Protein AF-A0A6A4X5J8-F1 (afdb_monomer_lite)

Secondary structure (DSSP, 8-state):
----SSSS------------------HHHHHHHHHHHHHHHHHHHHHHHHS----TTSSHHHHSSSS-S-SSSHHHHHHHHHHHTTSS-------------------SSSHHHHHHHHH-TT----HHHHHHHHHHHHHHHHHHHHHHHHHHHHHHHHHHHHHHHHHHHHHHHHHHHHHHHHHHHHHHHHHHHHHHHHHHHHHHHHHHHHHHHHHHHHHHHHHHHHHHHHHHHHHHHHHHHHHHHHHHHHHHHHHHHHHHHHHHHHHHSTTHHHHHHHHHHHHHHHHHHHHHHHHHHHHHHHHHHHHHHHHHHHHHHHHHHHHHHHHHHHHHHHHHHHHHHHHHHHHHHHHHHHHHHHHHHS--

Organism: Amphibalanus amphitrite (NCBI:txid1232801)

Structure (mmCIF, N/CA/C/O backbone):
data_AF-A0A6A4X5J8-F1
#
_entry.id   AF-A0A6A4X5J8-F1
#
loop_
_atom_site.group_PDB
_atom_site.id
_atom_site.type_symbol
_atom_site.label_atom_id
_atom_site.label_alt_id
_atom_site.label_comp_id
_atom_site.label_asym_id
_atom_site.label_entity_id
_atom_site.label_seq_id
_atom_site.pdbx_PDB_ins_code
_atom_site.Cartn_x
_atom_site.Cartn_y
_atom_site.Cartn_z
_atom_site.occupancy
_atom_site.B_iso_or_equiv
_atom_site.auth_seq_id
_atom_site.auth_comp_id
_atom_site.auth_asym_id
_atom_site.auth_atom_id
_atom_site.pdbx_PDB_model_num
ATOM 1 N N . MET A 1 1 ? 8.785 -28.659 -51.483 1.00 53.06 1 MET A N 1
ATOM 2 C CA . MET A 1 1 ? 8.754 -29.133 -50.079 1.00 53.06 1 MET A CA 1
ATOM 3 C C . MET A 1 1 ? 9.688 -28.218 -49.299 1.00 53.06 1 MET A C 1
ATOM 5 O O . MET A 1 1 ? 10.881 -28.343 -49.469 1.00 53.06 1 MET A O 1
ATOM 9 N N . ILE A 1 2 ? 9.285 -27.130 -48.650 1.00 47.34 2 ILE A N 1
ATOM 10 C CA . ILE A 1 2 ? 8.355 -26.977 -47.527 1.00 47.34 2 ILE A CA 1
ATOM 11 C C . ILE A 1 2 ? 7.648 -25.630 -47.750 1.00 47.34 2 ILE A C 1
ATOM 13 O O . ILE A 1 2 ? 8.178 -24.564 -47.459 1.00 47.34 2 ILE A O 1
ATOM 17 N N . LYS A 1 3 ? 6.484 -25.669 -48.396 1.00 44.22 3 LYS A N 1
ATOM 18 C CA . LYS A 1 3 ? 5.629 -24.497 -48.642 1.00 44.22 3 LYS A CA 1
ATOM 19 C C . LYS A 1 3 ? 4.169 -24.951 -48.663 1.00 44.22 3 LYS A C 1
ATOM 21 O O . LYS A 1 3 ? 3.428 -24.686 -49.591 1.00 44.22 3 LYS A O 1
ATOM 26 N N . MET A 1 4 ? 3.807 -25.744 -47.661 1.00 47.47 4 MET A N 1
ATOM 27 C CA . MET A 1 4 ? 2.451 -26.217 -47.388 1.00 47.47 4 MET A CA 1
ATOM 28 C C . MET A 1 4 ? 2.407 -26.551 -45.899 1.00 47.47 4 MET A C 1
ATOM 30 O O . MET A 1 4 ? 2.617 -27.701 -45.560 1.00 47.47 4 MET A O 1
ATOM 34 N N . GLN A 1 5 ? 2.259 -25.554 -45.019 1.00 49.38 5 GLN A N 1
ATOM 35 C CA . GLN A 1 5 ? 1.802 -25.758 -43.625 1.00 49.38 5 GLN A CA 1
ATOM 36 C C . GLN A 1 5 ? 1.323 -24.473 -42.911 1.00 49.38 5 GLN A C 1
ATOM 38 O O . GLN A 1 5 ? 0.914 -24.547 -41.762 1.00 49.38 5 GLN A O 1
ATOM 43 N N . LEU A 1 6 ? 1.262 -23.308 -43.570 1.00 44.47 6 LEU A N 1
ATOM 44 C CA . LEU A 1 6 ? 0.777 -22.060 -42.947 1.00 44.47 6 LEU A CA 1
ATOM 45 C C . LEU A 1 6 ? -0.488 -21.481 -43.605 1.00 44.47 6 LEU A C 1
ATOM 47 O O . LEU A 1 6 ? -0.657 -20.272 -43.685 1.00 44.47 6 LEU A O 1
ATOM 51 N N . SER A 1 7 ? -1.397 -22.347 -44.064 1.00 44.38 7 SER A N 1
ATOM 52 C CA . SER A 1 7 ? -2.672 -21.938 -44.686 1.00 44.38 7 SER A CA 1
ATOM 53 C C . SER A 1 7 ? -3.900 -22.668 -44.115 1.00 44.38 7 SER A C 1
ATOM 55 O O . SER A 1 7 ? -4.880 -22.871 -44.826 1.00 44.38 7 SER A O 1
ATOM 57 N N . MET A 1 8 ? -3.866 -23.091 -42.844 1.00 41.41 8 MET A N 1
ATOM 58 C CA . MET A 1 8 ? -4.989 -23.820 -42.222 1.00 41.41 8 MET A CA 1
ATOM 59 C C . MET A 1 8 ? -5.305 -23.436 -40.765 1.00 41.41 8 MET A C 1
ATOM 61 O O . MET A 1 8 ? -5.903 -24.219 -40.038 1.00 41.41 8 MET A O 1
ATOM 65 N N . MET A 1 9 ? -4.962 -22.222 -40.317 1.00 40.00 9 MET A N 1
ATOM 66 C CA . MET A 1 9 ? -5.344 -21.752 -38.968 1.00 40.00 9 MET A CA 1
ATOM 67 C C . MET A 1 9 ? -5.996 -20.363 -38.948 1.00 40.00 9 MET A C 1
ATOM 69 O O . MET A 1 9 ? -5.964 -19.666 -37.941 1.00 40.00 9 MET A O 1
ATOM 73 N N . SER A 1 10 ? -6.639 -19.969 -40.047 1.00 43.19 10 SER A N 1
ATOM 74 C CA . SER A 1 10 ? -7.476 -18.768 -40.128 1.00 43.19 10 SER A CA 1
ATOM 75 C C . SER A 1 10 ? -8.940 -19.151 -40.343 1.00 43.19 10 SER A C 1
ATOM 77 O O . SER A 1 10 ? -9.509 -18.851 -41.387 1.00 43.19 10 SER A O 1
ATOM 79 N N . SER A 1 11 ? -9.535 -19.875 -39.393 1.00 41.72 11 SER A N 1
ATOM 80 C CA . SER A 1 11 ? -10.996 -19.945 -39.259 1.00 41.72 11 SER A CA 1
ATOM 81 C C . SER A 1 11 ? -11.387 -20.618 -37.948 1.00 41.72 11 SER A C 1
ATOM 83 O O . SER A 1 11 ? -11.671 -21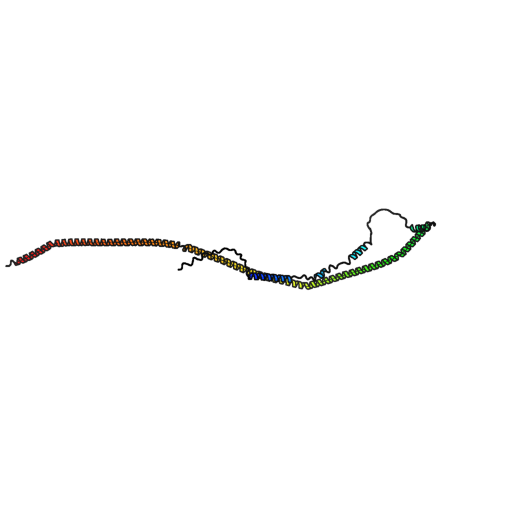.805 -37.923 1.00 41.72 11 SER A O 1
ATOM 85 N N . TRP A 1 12 ? -11.370 -19.865 -36.850 1.00 39.22 12 TRP A N 1
ATOM 86 C CA . TRP A 1 12 ? -12.186 -20.174 -35.673 1.00 39.22 12 TRP A CA 1
ATOM 87 C C . TRP A 1 12 ? -12.799 -18.864 -35.182 1.00 39.22 12 TRP A C 1
ATOM 89 O O . TRP A 1 12 ? -12.311 -18.203 -34.271 1.00 39.22 12 TRP A O 1
ATOM 99 N N . ASN A 1 13 ? -13.873 -18.487 -35.875 1.00 40.59 13 ASN A N 1
ATOM 100 C CA . ASN A 1 13 ? -14.965 -17.710 -35.309 1.00 40.59 13 ASN A CA 1
ATOM 101 C C . ASN A 1 13 ? -15.542 -18.538 -34.154 1.00 40.59 13 ASN A C 1
ATOM 103 O O . ASN A 1 13 ? -16.071 -19.625 -34.389 1.00 40.59 13 ASN A O 1
ATOM 107 N N . ILE A 1 14 ? -15.429 -18.050 -32.920 1.00 39.69 14 ILE A N 1
ATOM 108 C CA . ILE A 1 14 ? -16.159 -18.609 -31.782 1.00 39.69 14 ILE A CA 1
ATOM 109 C C . ILE A 1 14 ? -17.127 -17.542 -31.298 1.00 39.69 14 ILE A C 1
ATOM 111 O O . ILE A 1 14 ? -16.739 -16.464 -30.855 1.00 39.69 14 ILE A O 1
ATOM 115 N N . HIS A 1 15 ? -18.394 -17.908 -31.448 1.00 36.88 15 HIS A N 1
ATOM 116 C CA . HIS A 1 15 ? -19.593 -17.266 -30.955 1.00 36.88 15 HIS A CA 1
ATOM 117 C C . HIS A 1 15 ? -19.449 -16.665 -29.551 1.00 36.88 15 HIS A C 1
ATOM 119 O O . HIS A 1 15 ? -19.094 -17.348 -28.590 1.00 36.88 15 HIS A O 1
ATOM 125 N N . GLU A 1 16 ? -19.876 -15.409 -29.434 1.00 46.47 16 GLU A N 1
ATOM 126 C CA . GLU A 1 16 ? -20.492 -14.888 -28.222 1.00 46.47 16 GLU A CA 1
ATOM 127 C C . GLU A 1 16 ? -21.702 -15.759 -27.866 1.00 46.47 16 GLU A C 1
ATOM 129 O O . GLU A 1 16 ? -22.737 -15.737 -28.531 1.00 46.47 16 GLU A O 1
ATOM 134 N N . SER A 1 17 ? -21.569 -16.536 -26.796 1.00 39.53 17 SER A N 1
ATOM 135 C CA . SER A 1 17 ? -22.692 -17.130 -26.085 1.00 39.53 17 SER A CA 1
ATOM 136 C C . SER A 1 17 ? -22.638 -16.652 -24.641 1.00 39.53 17 SER A C 1
ATOM 138 O O . SER A 1 17 ? -21.759 -17.051 -23.870 1.00 39.53 17 SER A O 1
ATOM 140 N N . GLY A 1 18 ? -23.580 -15.773 -24.297 1.00 43.69 18 GLY A N 1
ATOM 141 C CA . GLY A 1 18 ? -23.910 -15.437 -22.923 1.00 43.69 18 GLY A CA 1
ATOM 142 C C . GLY A 1 18 ? -24.242 -16.711 -22.154 1.00 43.69 18 GLY A C 1
ATOM 143 O O . GLY A 1 18 ? -25.169 -17.439 -22.496 1.00 43.69 18 GLY A O 1
ATOM 144 N N . GLY A 1 19 ? -23.440 -16.983 -21.132 1.00 36.91 19 GLY A N 1
ATOM 145 C CA . GLY A 1 19 ? -23.629 -18.071 -20.190 1.00 36.91 19 GLY A CA 1
ATOM 146 C C . GLY A 1 19 ? -23.354 -17.528 -18.800 1.00 36.91 19 GLY A C 1
ATOM 147 O O . GLY A 1 19 ? -22.226 -17.147 -18.479 1.00 36.91 19 GLY A O 1
ATOM 148 N N . GLU A 1 20 ? -24.418 -17.434 -18.016 1.00 44.12 20 GLU A N 1
ATOM 149 C CA . GLU A 1 20 ? -24.452 -17.038 -16.616 1.00 44.12 20 GLU A CA 1
ATOM 150 C C . GLU A 1 20 ? -23.325 -17.720 -15.828 1.00 44.12 20 GLU A C 1
ATOM 152 O O . GLU A 1 20 ? -23.347 -18.923 -15.563 1.00 44.12 20 GLU A O 1
ATOM 157 N N . ARG A 1 21 ? -22.318 -16.945 -15.415 1.00 37.47 21 ARG A N 1
ATOM 158 C CA . ARG A 1 21 ? -21.360 -17.407 -14.409 1.00 37.47 21 ARG A CA 1
ATOM 159 C C . ARG A 1 21 ? -22.047 -17.343 -13.053 1.00 37.47 21 ARG A C 1
ATOM 161 O O . ARG A 1 21 ? -21.919 -16.361 -12.324 1.00 37.47 21 ARG A O 1
ATOM 168 N N . ALA A 1 22 ? -22.762 -18.409 -12.711 1.00 44.72 22 ALA A N 1
ATOM 169 C CA . ALA A 1 22 ? -23.028 -18.739 -11.323 1.00 44.72 22 ALA A CA 1
ATOM 170 C C . ALA A 1 22 ? -21.672 -18.840 -10.611 1.00 44.72 22 ALA A C 1
ATOM 172 O O . ALA A 1 22 ? -20.888 -19.760 -10.844 1.00 44.72 22 ALA A O 1
ATOM 173 N N . VAL A 1 23 ? -21.367 -17.837 -9.788 1.00 43.91 23 VAL A N 1
ATOM 174 C CA . VAL A 1 23 ? -20.176 -17.796 -8.941 1.00 43.91 23 VAL A CA 1
ATOM 175 C C . VAL A 1 23 ? -20.269 -18.976 -7.978 1.00 43.91 23 VAL A C 1
ATOM 177 O O . VAL A 1 23 ? -20.958 -18.919 -6.958 1.00 43.91 23 VAL A O 1
ATOM 180 N N . THR A 1 24 ? -19.600 -20.078 -8.308 1.00 53.03 24 THR A N 1
ATOM 181 C CA . THR A 1 24 ? -19.396 -21.186 -7.380 1.00 53.03 24 THR A CA 1
ATOM 182 C C . THR A 1 24 ? -18.525 -20.663 -6.246 1.00 53.03 24 THR A C 1
ATOM 184 O O . THR A 1 24 ? -17.302 -20.590 -6.374 1.00 53.03 24 THR A O 1
ATOM 187 N N . ARG A 1 25 ? -19.168 -20.246 -5.147 1.00 49.38 25 ARG A N 1
ATOM 188 C CA . ARG A 1 25 ? -18.500 -19.895 -3.889 1.00 49.38 25 ARG A CA 1
ATOM 189 C C . ARG A 1 25 ? -17.512 -20.997 -3.549 1.00 49.38 25 ARG A C 1
ATOM 191 O O . ARG A 1 25 ? -17.900 -22.158 -3.399 1.00 49.38 25 ARG A O 1
ATOM 198 N N . THR A 1 26 ? -16.245 -20.623 -3.456 1.00 57.16 26 THR A N 1
ATOM 199 C CA . THR A 1 26 ? -15.161 -21.550 -3.147 1.00 57.16 26 THR A CA 1
ATOM 200 C C . THR A 1 26 ? -15.453 -22.257 -1.819 1.00 57.16 26 THR A C 1
ATOM 202 O O . THR A 1 26 ? -16.054 -21.693 -0.900 1.00 57.16 26 THR A O 1
ATOM 205 N N . THR A 1 27 ? -15.026 -23.511 -1.686 1.00 56.88 27 THR A N 1
ATOM 206 C CA . THR A 1 27 ? -15.204 -24.327 -0.469 1.00 56.88 27 THR A CA 1
ATOM 207 C C . THR A 1 27 ? -14.686 -23.637 0.802 1.00 56.88 27 THR A C 1
ATOM 209 O O . THR A 1 27 ? -15.182 -23.899 1.898 1.00 56.88 27 THR A O 1
ATOM 212 N N . ARG A 1 28 ? -13.752 -22.685 0.661 1.00 47.31 28 ARG A N 1
ATOM 213 C CA . ARG A 1 28 ? -13.213 -21.839 1.735 1.00 47.31 28 ARG A CA 1
ATOM 214 C C . ARG A 1 28 ? -14.200 -20.772 2.228 1.00 47.31 28 ARG A C 1
ATOM 216 O O . ARG A 1 28 ? -14.292 -20.555 3.434 1.00 47.31 28 ARG A O 1
ATOM 223 N N . GLU A 1 29 ? -14.975 -20.158 1.336 1.00 55.81 29 GLU A N 1
ATOM 224 C CA . GLU A 1 29 ? -16.041 -19.212 1.708 1.00 55.81 29 GLU A CA 1
ATOM 225 C C . GLU A 1 29 ? -17.229 -19.933 2.349 1.00 55.81 29 GLU A C 1
ATOM 227 O O . GLU A 1 29 ? -17.766 -19.476 3.355 1.00 55.81 29 GLU A O 1
ATOM 232 N N . GLN A 1 30 ? -17.583 -21.122 1.848 1.00 59.56 30 GLN A N 1
ATOM 233 C CA . GLN A 1 30 ? -18.617 -21.950 2.474 1.00 59.56 30 GLN A CA 1
ATOM 234 C C . GLN A 1 30 ? -18.206 -22.442 3.873 1.00 59.56 30 GLN A C 1
ATOM 236 O O . GLN A 1 30 ? -19.058 -22.568 4.754 1.00 59.56 30 GLN A O 1
ATOM 241 N N . ALA A 1 31 ? -16.914 -22.702 4.101 1.00 57.91 31 ALA A N 1
ATOM 242 C CA . ALA A 1 31 ? -16.385 -23.034 5.423 1.00 57.91 31 ALA A CA 1
ATOM 243 C C . ALA A 1 31 ? -16.417 -21.826 6.377 1.00 57.91 31 ALA A C 1
ATOM 245 O O . ALA A 1 31 ? -16.802 -21.984 7.536 1.00 57.91 31 ALA A O 1
ATOM 246 N N . GLY A 1 32 ? -16.098 -20.623 5.885 1.00 63.06 32 GLY A N 1
ATOM 247 C CA . GLY A 1 32 ? -16.212 -19.373 6.647 1.00 63.06 32 GLY A CA 1
ATOM 248 C C . GLY A 1 32 ? -17.654 -19.053 7.053 1.00 63.06 32 GLY A C 1
ATOM 249 O O . GLY A 1 32 ? -17.920 -18.777 8.223 1.00 63.06 32 GLY A O 1
ATOM 250 N N . ASP A 1 33 ? -18.604 -19.196 6.125 1.00 64.44 33 ASP A N 1
ATOM 251 C CA . ASP A 1 33 ? -20.033 -18.978 6.381 1.00 64.44 33 ASP A CA 1
ATOM 252 C C . ASP A 1 33 ? -20.610 -20.002 7.372 1.00 64.44 33 ASP A C 1
ATOM 254 O O . ASP A 1 33 ? -21.443 -19.657 8.216 1.00 64.44 33 ASP A O 1
ATOM 258 N N . LYS A 1 34 ? -20.155 -21.263 7.320 1.00 66.25 34 LYS A N 1
ATOM 259 C CA . LYS A 1 34 ? -20.533 -22.297 8.298 1.00 66.25 34 LYS A CA 1
ATOM 260 C C . LYS A 1 34 ? -19.967 -21.993 9.686 1.00 66.25 34 LYS A C 1
ATOM 262 O O . LYS A 1 34 ? -20.718 -22.076 10.656 1.00 66.25 34 LYS A O 1
ATOM 267 N N . LEU A 1 35 ? -18.708 -21.556 9.785 1.00 64.75 35 LEU A N 1
ATOM 268 C CA . LEU A 1 35 ? -18.100 -21.160 11.061 1.00 64.75 35 LEU A CA 1
ATOM 269 C C . LEU A 1 35 ? -18.805 -19.941 11.678 1.00 64.75 35 LEU A C 1
ATOM 271 O O . LEU A 1 35 ? -19.030 -19.908 12.889 1.00 64.75 35 LEU A O 1
ATOM 275 N N . CYS A 1 36 ? -19.197 -18.963 10.853 1.00 67.25 36 CYS A N 1
ATOM 276 C CA . CYS A 1 36 ? -19.973 -17.790 11.271 1.00 67.25 36 CYS A CA 1
ATOM 277 C C . CYS A 1 36 ? -21.375 -18.175 11.763 1.00 67.25 36 CYS A C 1
ATOM 279 O O . CYS A 1 36 ? -21.816 -17.715 12.815 1.00 67.25 36 CYS A O 1
ATOM 281 N N . LYS A 1 37 ? -22.076 -19.073 11.061 1.00 70.69 37 LYS A N 1
ATOM 282 C CA . LYS A 1 37 ? -23.384 -19.575 11.518 1.00 70.69 37 LYS A CA 1
ATOM 283 C C . LYS A 1 37 ? -23.266 -20.353 12.827 1.00 70.69 37 LYS A C 1
ATOM 285 O O . LYS A 1 37 ? -24.106 -20.193 13.711 1.00 70.69 37 LYS A O 1
ATOM 290 N N . GLU A 1 38 ? -22.214 -21.147 12.986 1.00 73.44 38 GLU A N 1
ATOM 291 C CA . GLU A 1 38 ? -21.996 -21.950 14.187 1.00 73.44 38 GLU A CA 1
ATOM 292 C C . GLU A 1 38 ? -21.572 -21.100 15.397 1.00 73.44 38 GLU A C 1
ATOM 294 O O . GLU A 1 38 ? -22.027 -21.336 16.517 1.00 73.44 38 GLU A O 1
ATOM 299 N N . THR A 1 39 ? -20.770 -20.052 15.187 1.00 74.00 39 THR A N 1
ATOM 300 C CA . THR A 1 39 ? -20.429 -19.077 16.238 1.00 74.00 39 THR A CA 1
ATOM 301 C C . THR A 1 39 ? -21.638 -18.252 16.659 1.00 74.00 39 THR A C 1
ATOM 303 O O . THR A 1 39 ? -21.881 -18.122 17.858 1.00 74.00 39 THR A O 1
ATOM 306 N N . VAL A 1 40 ? -22.468 -17.793 15.717 1.00 72.44 40 VAL A N 1
ATOM 307 C CA . VAL A 1 40 ? -23.734 -17.112 16.034 1.00 72.44 40 VAL A CA 1
ATOM 308 C C . VAL A 1 40 ? -24.677 -18.040 16.805 1.00 72.44 40 VAL A C 1
ATOM 310 O O . VAL A 1 40 ? -25.240 -17.634 17.819 1.00 72.44 40 VAL A O 1
ATOM 313 N N . GLN A 1 41 ? -24.806 -19.310 16.410 1.00 75.06 41 GLN A N 1
ATOM 314 C CA . GLN A 1 41 ? -25.625 -20.277 17.149 1.00 75.06 41 GLN A CA 1
ATOM 315 C C . GLN A 1 41 ? -25.083 -20.565 18.556 1.00 75.06 41 GLN A C 1
ATOM 317 O O . GLN A 1 41 ? -25.869 -20.702 19.497 1.00 75.06 41 GLN A O 1
ATOM 322 N N . ARG A 1 42 ? -23.758 -20.634 18.739 1.00 72.81 42 ARG A N 1
ATOM 323 C CA . ARG A 1 42 ? -23.133 -20.784 20.065 1.00 72.81 42 ARG A CA 1
ATOM 324 C C . ARG A 1 42 ? -23.365 -19.556 20.943 1.00 72.81 42 ARG A C 1
ATOM 326 O O . ARG A 1 42 ? -23.652 -19.719 22.129 1.00 72.81 42 ARG A O 1
ATOM 333 N N . GLU A 1 43 ? -23.331 -18.358 20.368 1.00 72.81 43 GLU A N 1
ATOM 334 C CA . GLU A 1 43 ? -23.562 -17.109 21.096 1.00 72.81 43 GLU A CA 1
ATOM 335 C C . GLU A 1 43 ? -25.041 -16.927 21.470 1.00 72.81 43 GLU A C 1
ATOM 337 O O . GLU A 1 43 ? -25.358 -16.543 22.595 1.00 72.81 43 GLU A O 1
ATOM 342 N N . VAL A 1 44 ? -25.964 -17.312 20.581 1.00 74.56 44 VAL A N 1
ATOM 343 C CA . VAL A 1 44 ? -27.405 -17.374 20.877 1.00 74.56 44 VAL A CA 1
ATOM 344 C C . VAL A 1 44 ? -27.679 -18.398 21.979 1.00 74.56 44 VAL A C 1
ATOM 346 O O . VAL A 1 44 ? -28.378 -18.086 22.939 1.00 74.56 44 VAL A O 1
ATOM 349 N N . ARG A 1 45 ? -27.072 -19.591 21.928 1.00 74.25 45 ARG A N 1
ATOM 350 C CA . ARG A 1 45 ? -27.201 -20.598 22.999 1.00 74.25 45 ARG A CA 1
ATOM 351 C C . ARG A 1 45 ? -26.602 -20.124 24.325 1.00 74.25 45 ARG A C 1
ATOM 353 O O . ARG A 1 45 ? -27.174 -20.418 25.373 1.00 74.25 45 ARG A O 1
ATOM 360 N N . ARG A 1 46 ? -25.494 -19.375 24.304 1.00 73.75 46 ARG A N 1
ATOM 361 C CA . ARG A 1 46 ? -24.935 -18.722 25.500 1.00 73.75 46 ARG A CA 1
ATOM 362 C C . ARG A 1 46 ? -25.891 -17.678 26.060 1.00 73.75 46 ARG A C 1
ATOM 364 O O . ARG A 1 46 ? -26.166 -17.734 27.251 1.00 73.75 46 ARG A O 1
ATOM 371 N N . LYS A 1 47 ? -26.454 -16.806 25.219 1.00 70.12 47 LYS A N 1
ATOM 372 C CA . LYS A 1 47 ? -27.417 -15.776 25.640 1.00 70.12 47 LYS A CA 1
ATOM 373 C C . LYS A 1 47 ? -28.727 -16.355 26.168 1.00 70.12 47 LYS A C 1
ATOM 375 O O . LYS A 1 47 ? -29.251 -15.844 27.149 1.00 70.12 47 LYS A O 1
ATOM 380 N N . VAL A 1 48 ? -29.220 -17.447 25.585 1.00 71.44 48 VAL A N 1
ATOM 381 C CA . VAL A 1 48 ? -30.416 -18.159 26.071 1.00 71.44 48 VAL A CA 1
ATOM 382 C C . VAL A 1 48 ? -30.147 -18.860 27.410 1.00 71.44 48 VAL A C 1
ATOM 384 O O . VAL A 1 48 ? -31.033 -18.909 28.255 1.00 71.44 48 VAL A O 1
ATOM 387 N N . ARG A 1 49 ? -28.920 -19.344 27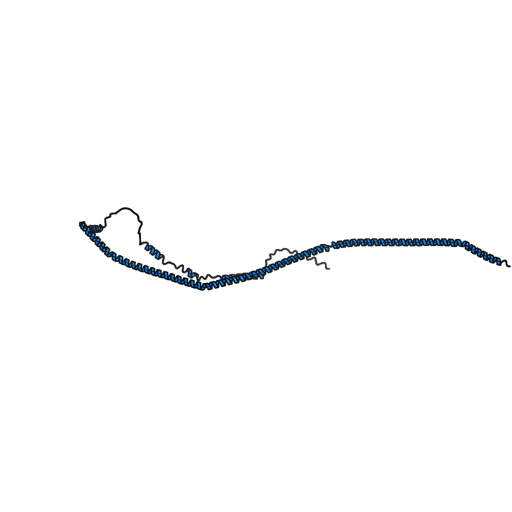.655 1.00 61.16 49 ARG A N 1
ATOM 388 C CA . ARG A 1 49 ? -28.516 -19.929 28.951 1.00 61.16 49 ARG A CA 1
ATOM 389 C C . ARG A 1 49 ? -28.140 -18.889 30.012 1.00 61.16 49 ARG A C 1
ATOM 391 O O . ARG A 1 49 ? -28.237 -19.188 31.196 1.00 61.16 49 ARG A O 1
ATOM 398 N N . SER A 1 50 ? -27.697 -17.697 29.609 1.00 53.88 50 SER A N 1
ATOM 399 C CA . SER A 1 50 ? -27.358 -16.589 30.512 1.00 53.88 50 SER A CA 1
ATOM 400 C C . SER A 1 50 ? -28.517 -15.620 30.744 1.00 53.88 50 SER A C 1
ATOM 402 O O . SER A 1 50 ? -28.381 -14.699 31.548 1.00 53.88 50 SER A O 1
ATOM 404 N N . ALA A 1 51 ? -29.635 -15.789 30.034 1.00 42.34 51 ALA A N 1
ATOM 405 C CA . ALA A 1 51 ? -30.861 -15.074 30.329 1.00 42.34 51 ALA A CA 1
ATOM 406 C C . ALA A 1 51 ? -31.310 -15.479 31.743 1.00 42.34 51 ALA A C 1
ATOM 408 O O . ALA A 1 51 ? -31.469 -16.673 32.011 1.00 42.34 51 ALA A O 1
ATOM 409 N N . PRO A 1 52 ? -31.486 -14.524 32.671 1.00 47.31 52 PRO A N 1
ATOM 410 C CA . PRO A 1 52 ? -32.010 -14.838 33.985 1.00 47.31 52 PRO A CA 1
ATOM 411 C C . PRO A 1 52 ? -33.421 -15.393 33.796 1.00 47.31 52 PRO A C 1
ATOM 413 O O . PRO A 1 52 ? -34.342 -14.659 33.443 1.00 47.31 52 PRO A O 1
ATOM 416 N N . THR A 1 53 ? -33.597 -16.697 34.015 1.00 52.69 53 THR A N 1
ATOM 417 C CA . THR A 1 53 ? -34.931 -17.276 34.175 1.00 52.69 53 THR A CA 1
ATOM 418 C C . THR A 1 53 ? -35.637 -16.456 35.253 1.00 52.69 53 THR A C 1
ATOM 420 O O . THR A 1 53 ? -35.060 -16.306 36.340 1.00 52.69 53 THR A O 1
ATOM 423 N N . PRO A 1 54 ? -36.838 -15.903 35.004 1.00 46.44 54 PRO A N 1
ATOM 424 C CA . PRO A 1 54 ? -37.591 -15.237 36.047 1.00 46.44 54 PRO A CA 1
ATOM 425 C C . PRO A 1 54 ? -37.909 -16.307 37.086 1.00 46.44 54 PRO A C 1
ATOM 427 O O . PRO A 1 54 ? -38.761 -17.168 36.881 1.00 46.44 54 PRO A O 1
ATOM 430 N N . ASN A 1 55 ? -37.138 -16.309 38.173 1.00 44.41 55 ASN A N 1
ATOM 431 C CA . ASN A 1 55 ? -37.292 -17.231 39.281 1.00 44.41 55 ASN A CA 1
ATOM 432 C C . ASN A 1 55 ? -38.659 -16.945 39.916 1.00 44.41 55 ASN A C 1
ATOM 434 O O . ASN A 1 55 ? -38.805 -16.109 40.810 1.00 44.41 55 ASN A O 1
ATOM 438 N N . SER A 1 56 ? -39.673 -17.658 39.430 1.00 47.66 56 SER A N 1
ATOM 439 C CA . SER A 1 56 ? -41.087 -17.572 39.804 1.00 47.66 56 SER A CA 1
ATOM 440 C C . SER A 1 56 ? -41.374 -18.031 41.241 1.00 47.66 56 SER A C 1
ATOM 442 O O . SER A 1 56 ? -42.529 -18.125 41.649 1.00 47.66 56 SER A O 1
ATOM 444 N N . ARG A 1 57 ? -40.338 -18.275 42.054 1.00 50.09 57 ARG A N 1
ATOM 445 C CA . ARG A 1 57 ? -40.464 -18.728 43.447 1.00 50.09 57 ARG A CA 1
ATOM 446 C C . ARG A 1 57 ? -40.318 -17.635 44.505 1.00 50.09 57 ARG A C 1
ATOM 448 O O . ARG A 1 57 ? -40.661 -17.893 45.652 1.00 50.09 57 ARG A O 1
ATOM 455 N N . LEU A 1 58 ? -39.882 -16.421 44.154 1.00 46.81 58 LEU A N 1
ATOM 456 C CA . LEU A 1 58 ? -39.765 -15.316 45.126 1.00 46.81 58 LEU A CA 1
ATOM 457 C C . LEU A 1 58 ? -40.801 -14.195 44.946 1.00 46.81 58 LEU A C 1
ATOM 459 O O . LEU A 1 58 ? -41.027 -13.431 45.882 1.00 46.81 58 LEU A O 1
ATOM 463 N N . MET A 1 59 ? -41.508 -14.143 43.812 1.00 37.16 59 MET A N 1
ATOM 464 C CA . MET A 1 59 ? -42.592 -13.169 43.593 1.00 37.16 59 MET A CA 1
ATOM 465 C C . MET A 1 59 ? -43.969 -13.634 44.099 1.00 37.16 59 MET A C 1
ATOM 467 O O . MET A 1 59 ? -44.875 -12.818 44.245 1.00 37.16 59 MET A O 1
ATOM 471 N N . SER A 1 60 ? -44.133 -14.909 44.468 1.00 45.50 60 SER A N 1
ATOM 472 C CA . SER A 1 60 ? -45.394 -15.419 45.033 1.00 45.50 60 SER A CA 1
ATOM 473 C C . SER A 1 60 ? -45.576 -15.119 46.529 1.00 45.50 60 SER A C 1
ATOM 475 O O . SER A 1 60 ? -46.693 -15.217 47.038 1.00 45.50 60 SER A O 1
ATOM 477 N N . PHE A 1 61 ? -44.520 -14.696 47.234 1.00 42.25 61 PHE A N 1
ATOM 478 C CA . PHE A 1 61 ? -44.596 -14.339 48.658 1.00 42.25 61 PHE A CA 1
ATOM 479 C C . PHE A 1 61 ? -44.882 -12.855 48.915 1.00 42.25 61 PHE A C 1
ATOM 481 O O . PHE A 1 61 ? -45.399 -12.520 49.979 1.00 42.25 61 PHE A O 1
ATOM 488 N N . LEU A 1 62 ? -44.612 -11.974 47.945 1.00 43.22 62 LEU A N 1
ATOM 489 C CA . LEU A 1 62 ? -44.911 -10.540 48.064 1.00 43.22 62 LEU A CA 1
ATOM 490 C C . LEU A 1 62 ? -46.266 -10.151 47.451 1.00 43.22 62 LEU A C 1
ATOM 492 O O . LEU A 1 62 ? -46.844 -9.153 47.867 1.00 43.22 62 LEU A O 1
ATOM 496 N N . SER A 1 63 ? -46.832 -10.973 46.560 1.00 43.81 63 SER A N 1
ATOM 497 C CA . SER A 1 63 ? -48.192 -10.788 46.021 1.00 43.81 63 SER A CA 1
ATOM 498 C C . SER A 1 63 ? -49.295 -11.407 46.903 1.00 43.81 63 SER A C 1
ATOM 500 O O . SER A 1 63 ? -50.431 -10.942 46.880 1.00 43.81 63 SER A O 1
ATOM 502 N N . LYS A 1 64 ? -48.984 -12.397 47.755 1.00 42.12 64 LYS A N 1
ATOM 503 C CA . LYS A 1 64 ? -49.980 -13.028 48.650 1.00 42.12 64 LYS A CA 1
ATOM 504 C C . LYS A 1 64 ? -50.253 -12.270 49.955 1.00 42.12 64 LYS A C 1
ATOM 506 O O . LYS A 1 64 ? -51.184 -12.630 50.671 1.00 42.12 64 LYS A O 1
ATOM 511 N N . GLN A 1 65 ? -49.487 -11.223 50.272 1.00 39.44 65 GLN A N 1
ATOM 512 C CA . GLN A 1 65 ? -49.716 -10.411 51.478 1.00 39.44 65 GLN A CA 1
ATOM 513 C C . GLN A 1 65 ? -50.534 -9.133 51.231 1.00 39.44 65 GLN A C 1
ATOM 515 O O . GLN A 1 65 ? -51.007 -8.543 52.199 1.00 39.44 65 GLN A O 1
ATOM 520 N N . SER A 1 66 ? -50.770 -8.724 49.976 1.00 35.84 66 SER A N 1
ATOM 521 C CA . SER A 1 66 ? -51.637 -7.570 49.675 1.00 35.84 66 SER A CA 1
ATOM 522 C C . SER A 1 66 ? -53.126 -7.924 49.566 1.00 35.84 66 SER A C 1
ATOM 524 O O . SER A 1 66 ? -53.954 -7.025 49.616 1.00 35.84 66 SER A O 1
ATOM 526 N N . SER A 1 67 ? -53.482 -9.213 49.492 1.00 38.47 67 SER A N 1
ATOM 527 C CA . SER A 1 67 ? -54.874 -9.689 49.373 1.00 38.47 67 SER A CA 1
ATOM 528 C C . SER A 1 67 ? -55.480 -10.187 50.702 1.00 38.47 67 SER A C 1
ATOM 530 O O . SER A 1 67 ? -56.600 -10.679 50.736 1.00 38.47 67 SER A O 1
ATOM 532 N N . ARG A 1 68 ? -54.773 -10.025 51.832 1.00 37.53 68 ARG A N 1
ATOM 533 C CA . ARG A 1 68 ? -55.299 -10.297 53.188 1.00 37.53 68 ARG A CA 1
ATOM 534 C C . ARG A 1 68 ? -55.425 -9.024 54.030 1.00 37.53 68 ARG A C 1
ATOM 536 O O . ARG A 1 68 ? -55.063 -9.008 55.204 1.00 37.53 68 ARG A O 1
ATOM 543 N N . ARG A 1 69 ? -55.917 -7.941 53.427 1.00 38.25 69 ARG A N 1
ATOM 544 C CA . ARG A 1 69 ? -56.459 -6.795 54.168 1.00 38.25 69 ARG A CA 1
ATOM 545 C C . ARG A 1 69 ? -57.980 -6.783 54.007 1.00 38.25 69 ARG A C 1
ATOM 547 O O . ARG A 1 69 ? -58.470 -6.834 52.889 1.00 38.25 69 ARG A O 1
ATOM 554 N N . SER A 1 70 ? -58.641 -6.778 55.166 1.00 45.91 70 SER A N 1
ATOM 555 C CA . SER A 1 70 ? -60.044 -6.440 55.449 1.00 45.91 70 SER A CA 1
ATOM 556 C C . SER A 1 70 ? -61.141 -7.140 54.638 1.00 45.91 70 SER A C 1
ATOM 558 O O . SER A 1 70 ? -61.639 -6.611 53.653 1.00 45.91 70 SER A O 1
ATOM 560 N N . ILE A 1 71 ? -61.625 -8.272 55.157 1.00 43.66 71 ILE A N 1
ATOM 561 C CA . ILE A 1 71 ? -63.036 -8.675 54.974 1.00 43.66 71 ILE A CA 1
ATOM 562 C C . ILE A 1 71 ? -63.808 -8.657 56.314 1.00 43.66 71 ILE A C 1
ATOM 564 O O . ILE A 1 71 ? -65.029 -8.686 56.316 1.00 43.66 71 ILE A O 1
ATOM 568 N N . CYS A 1 72 ? -63.147 -8.487 57.467 1.00 44.34 72 CYS A N 1
ATOM 569 C CA . CYS A 1 72 ? -63.816 -8.601 58.776 1.00 44.34 72 CYS A CA 1
ATOM 570 C C . CYS A 1 72 ? -63.876 -7.314 59.619 1.00 44.34 72 CYS A C 1
ATOM 572 O O . CYS A 1 72 ? -64.067 -7.404 60.825 1.00 44.34 72 CYS A O 1
ATOM 574 N N . SER A 1 73 ? -63.730 -6.123 59.033 1.00 46.22 73 SER A N 1
ATOM 575 C CA . SER A 1 73 ? -63.904 -4.864 59.788 1.00 46.22 73 SER A CA 1
ATOM 576 C C . SER A 1 73 ? -64.883 -3.877 59.162 1.00 46.22 73 SER A C 1
ATOM 578 O O . SER A 1 73 ? -65.531 -3.149 59.903 1.00 46.22 73 SER A O 1
ATOM 580 N N . ASP A 1 74 ? -65.068 -3.882 57.840 1.00 46.06 74 ASP A N 1
ATOM 581 C CA . ASP A 1 74 ? -65.870 -2.838 57.182 1.00 46.06 74 ASP A CA 1
ATOM 582 C C . ASP A 1 74 ? -67.383 -3.065 57.307 1.00 46.06 74 ASP A C 1
ATOM 584 O O . ASP A 1 74 ? -68.140 -2.104 57.391 1.00 46.06 74 ASP A O 1
ATOM 588 N N . GLY A 1 75 ? -67.837 -4.321 57.390 1.00 45.91 75 GLY A N 1
ATOM 589 C CA . GLY A 1 75 ? -69.254 -4.630 57.628 1.00 45.91 75 GLY A CA 1
ATOM 590 C C . GLY A 1 75 ? -69.696 -4.343 59.066 1.00 45.91 75 GLY A C 1
ATOM 591 O O . GLY A 1 75 ? -70.804 -3.871 59.289 1.00 45.91 75 GLY A O 1
ATOM 592 N N . VAL A 1 76 ? -68.809 -4.576 60.039 1.00 47.22 76 VAL A N 1
ATOM 593 C CA . VAL A 1 76 ? -69.093 -4.360 61.467 1.00 47.22 76 VAL A CA 1
ATOM 594 C C . VAL A 1 76 ? -68.981 -2.879 61.831 1.00 47.22 76 VAL A C 1
ATOM 596 O O . VAL A 1 76 ? -69.788 -2.400 62.618 1.00 47.22 76 VAL A O 1
ATOM 599 N N . LEU A 1 77 ? -68.051 -2.134 61.218 1.00 48.34 77 LEU A N 1
ATOM 600 C CA . LEU A 1 77 ? -67.961 -0.679 61.385 1.00 48.34 77 LEU A CA 1
ATOM 601 C C . LEU A 1 77 ? -69.155 0.049 60.751 1.00 48.34 77 LEU A C 1
ATOM 603 O O . LEU A 1 77 ? -69.741 0.881 61.427 1.00 48.34 77 LEU A O 1
ATOM 607 N N . ARG A 1 78 ? -69.606 -0.330 59.542 1.00 50.91 78 ARG A N 1
ATOM 608 C CA . ARG A 1 78 ? -70.826 0.256 58.945 1.00 50.91 78 ARG A CA 1
ATOM 609 C C . ARG A 1 78 ? -72.107 -0.107 59.694 1.00 50.91 78 ARG A C 1
ATOM 611 O O . ARG A 1 78 ? -73.021 0.705 59.756 1.00 50.91 78 ARG A O 1
ATOM 618 N N . TRP A 1 79 ? -72.190 -1.314 60.254 1.00 53.25 79 TRP A N 1
ATOM 619 C CA . TRP A 1 79 ? -73.332 -1.726 61.076 1.00 53.25 79 TRP A CA 1
ATOM 620 C C . TRP A 1 79 ? -73.356 -0.997 62.430 1.00 53.25 79 TRP A C 1
ATOM 622 O O . TRP A 1 79 ? -74.425 -0.607 62.888 1.00 53.25 79 TRP A O 1
ATOM 632 N N . LEU A 1 80 ? -72.190 -0.744 63.039 1.00 45.75 80 LEU A N 1
ATOM 633 C CA . LEU A 1 80 ? -72.070 0.052 64.268 1.00 45.75 80 LEU A CA 1
ATOM 634 C C . LEU A 1 80 ? -72.278 1.558 64.030 1.00 45.75 80 LEU A C 1
ATOM 636 O O . LEU A 1 80 ? -72.873 2.205 64.883 1.00 45.75 80 LEU A O 1
ATOM 640 N N . GLU A 1 81 ? -71.853 2.107 62.888 1.00 50.25 81 GLU A N 1
ATOM 641 C CA . GLU A 1 81 ? -72.147 3.495 62.485 1.00 50.25 81 GLU A CA 1
ATOM 642 C C . GLU A 1 81 ? -73.647 3.677 62.192 1.00 50.25 81 GLU A C 1
ATOM 644 O O . GLU A 1 81 ? -74.267 4.589 62.729 1.00 50.25 81 GLU A O 1
ATOM 649 N N . SER A 1 82 ? -74.282 2.725 61.497 1.00 52.41 82 SER A N 1
ATOM 650 C CA . SER A 1 82 ? -75.735 2.727 61.258 1.00 52.41 82 SER A CA 1
ATOM 651 C C . SER A 1 82 ? -76.584 2.585 62.532 1.00 52.41 82 SER A C 1
ATOM 653 O O . SER A 1 82 ? -77.773 2.884 62.491 1.00 52.41 82 SER A O 1
ATOM 655 N N . GLN A 1 83 ? -76.013 2.103 63.641 1.00 37.72 83 GLN A N 1
ATOM 656 C CA . GLN A 1 83 ? -76.677 2.024 64.951 1.00 37.72 83 GLN A CA 1
ATOM 657 C C . GLN A 1 83 ? -76.342 3.218 65.859 1.00 37.72 83 GLN A C 1
ATOM 659 O O . GLN A 1 83 ? -77.068 3.477 66.815 1.00 37.72 83 GLN A O 1
ATOM 664 N N . ALA A 1 84 ? -75.260 3.950 65.577 1.00 42.84 84 ALA A N 1
ATOM 665 C CA . ALA A 1 84 ? -74.882 5.156 66.311 1.00 42.84 84 ALA A CA 1
ATOM 666 C C . ALA A 1 84 ? -75.645 6.402 65.822 1.00 42.84 84 ALA A C 1
ATOM 668 O O . ALA A 1 84 ? -75.882 7.307 66.620 1.00 42.84 84 ALA A O 1
ATOM 669 N N . ASP A 1 85 ? -76.093 6.415 64.562 1.00 39.12 85 ASP A N 1
ATOM 670 C CA . ASP A 1 85 ? -76.811 7.548 63.959 1.00 39.12 85 ASP A CA 1
ATOM 671 C C . ASP A 1 85 ? -78.302 7.648 64.366 1.00 39.12 85 ASP A C 1
ATOM 673 O O . ASP A 1 85 ? -78.895 8.721 64.261 1.00 39.12 85 ASP A O 1
ATOM 677 N N . GLU A 1 86 ? -78.923 6.583 64.897 1.00 43.53 86 GLU A N 1
ATOM 678 C CA . GLU A 1 86 ? -80.335 6.615 65.345 1.00 43.53 86 GLU A CA 1
ATOM 679 C C . GLU A 1 86 ? -80.523 7.055 66.806 1.00 43.53 86 GLU A C 1
ATOM 681 O O . GLU A 1 86 ? -81.632 7.383 67.233 1.00 43.53 86 GLU A O 1
ATOM 686 N N . THR A 1 87 ? -79.446 7.130 67.586 1.00 44.94 87 THR A N 1
ATOM 687 C CA . THR A 1 87 ? -79.504 7.585 68.975 1.00 44.94 87 THR A CA 1
ATOM 688 C C . THR A 1 87 ? -78.405 8.605 69.225 1.00 44.94 87 THR A C 1
ATOM 690 O O . THR A 1 87 ? -77.340 8.239 69.700 1.00 44.94 87 THR A O 1
ATOM 693 N N . TYR A 1 88 ? -78.643 9.869 68.870 1.00 34.47 88 TYR A N 1
ATOM 694 C CA . TYR A 1 88 ? -78.382 11.073 69.677 1.00 34.47 88 TYR A CA 1
ATOM 695 C C . TYR A 1 88 ? -78.413 12.332 68.780 1.00 34.47 88 TYR A C 1
ATOM 697 O O . TYR A 1 88 ? -77.531 12.563 67.965 1.00 34.47 88 TYR A O 1
ATOM 705 N N . LEU A 1 89 ? -79.402 13.190 69.070 1.00 40.31 89 LEU A N 1
ATOM 706 C CA . LEU A 1 89 ? -79.424 14.652 68.883 1.00 40.31 89 LEU A CA 1
ATOM 707 C C . LEU A 1 89 ? -79.829 15.213 67.507 1.00 40.31 89 LEU A C 1
ATOM 709 O O . LEU A 1 89 ? -79.054 15.844 66.798 1.00 40.31 89 LEU A O 1
ATOM 713 N N . LYS A 1 90 ? -81.155 15.241 67.315 1.00 38.28 90 LYS A N 1
ATOM 714 C CA . LYS A 1 90 ? -81.863 16.527 67.190 1.00 38.28 90 LYS A CA 1
ATOM 715 C C . LYS A 1 90 ? -81.568 17.365 68.450 1.00 38.28 90 LYS A C 1
ATOM 717 O O . LYS A 1 90 ? -82.226 17.205 69.473 1.00 38.28 90 LYS A O 1
ATOM 722 N N . VAL A 1 91 ? -80.539 18.204 68.397 1.00 36.12 91 VAL A N 1
ATOM 723 C CA . VAL A 1 91 ? -80.468 19.442 69.182 1.00 36.12 91 VAL A CA 1
ATOM 724 C C . VAL A 1 91 ? -80.271 20.547 68.166 1.00 36.12 91 VAL A C 1
ATOM 726 O O . VAL A 1 91 ? -79.180 20.768 67.651 1.00 36.12 91 VAL A O 1
ATOM 729 N N . GLU A 1 92 ? -81.392 21.171 67.827 1.00 34.16 92 GLU A N 1
ATOM 730 C CA . GLU A 1 92 ? -81.399 22.466 67.175 1.00 34.16 92 GLU A CA 1
ATOM 731 C C . GLU A 1 92 ? -80.871 23.501 68.166 1.00 34.16 92 GLU A C 1
ATOM 733 O O . GLU A 1 92 ? -81.270 23.553 69.331 1.00 34.16 92 GLU A O 1
ATOM 738 N N . GLY A 1 93 ? -79.947 24.311 67.672 1.00 30.42 93 GLY A N 1
ATOM 739 C CA . GLY A 1 93 ? -79.418 25.485 68.334 1.00 30.42 93 GLY A CA 1
ATOM 740 C C . GLY A 1 93 ? -79.153 26.548 67.281 1.00 30.42 93 GLY A C 1
ATOM 741 O O . GLY A 1 93 ? -78.009 26.935 67.081 1.00 30.42 93 GLY A O 1
ATOM 742 N N . GLU A 1 94 ? -80.206 26.993 66.594 1.00 32.97 94 GLU A N 1
ATOM 743 C CA . GLU A 1 94 ? -80.218 28.297 65.936 1.00 32.97 94 GLU A CA 1
ATOM 744 C C . GLU A 1 94 ? -81.054 29.250 66.789 1.00 32.97 94 GLU A C 1
ATOM 746 O O . GLU A 1 94 ? -82.214 28.991 67.110 1.00 32.97 94 GLU A O 1
ATOM 751 N N . GLY A 1 95 ? -80.439 30.355 67.201 1.00 30.34 95 GLY A N 1
ATOM 752 C CA . GLY A 1 95 ? -81.168 31.474 67.769 1.00 30.34 95 GLY A CA 1
ATOM 753 C C . GLY A 1 95 ? -81.856 32.267 66.665 1.00 30.34 95 GLY A C 1
ATOM 754 O O . GLY A 1 95 ? -81.221 32.588 65.664 1.00 30.34 95 GLY A O 1
ATOM 755 N N . LYS A 1 96 ? -83.116 32.647 66.894 1.00 34.00 96 LYS A N 1
ATOM 756 C CA . LYS A 1 96 ? -83.626 34.012 66.695 1.00 34.00 96 LYS A CA 1
ATOM 757 C C . LYS A 1 96 ? -85.075 34.135 67.170 1.00 34.00 96 LYS A C 1
ATOM 759 O O . LYS A 1 96 ? -85.939 33.361 66.792 1.00 34.00 96 LYS A O 1
ATOM 764 N N . GLU A 1 97 ? -85.249 35.124 68.041 1.00 30.05 97 GLU A N 1
ATOM 765 C CA . GLU A 1 97 ? -86.346 36.091 68.125 1.00 30.05 97 GLU A CA 1
ATOM 766 C C . GLU A 1 97 ? -87.777 35.671 67.764 1.00 30.05 97 GLU A C 1
ATOM 768 O O . GLU A 1 97 ? -88.107 35.398 66.616 1.00 30.05 97 GLU A O 1
ATOM 773 N N . GLY A 1 98 ? -88.667 35.915 68.728 1.00 28.55 98 GLY A N 1
ATOM 774 C CA . GLY A 1 98 ? -89.919 36.600 68.422 1.00 28.55 98 GLY A CA 1
ATOM 775 C C . GLY A 1 98 ? -91.188 35.792 68.649 1.00 28.55 98 GLY A C 1
ATOM 776 O O . GLY A 1 98 ? -91.528 34.910 67.879 1.00 28.55 98 GLY A O 1
ATOM 777 N N . GLY A 1 99 ? -91.965 36.249 69.632 1.00 29.00 99 GLY A N 1
ATOM 778 C CA . GLY A 1 99 ? -93.419 36.269 69.505 1.00 29.00 99 GLY A CA 1
ATOM 779 C C . GLY A 1 99 ? -94.159 35.062 70.068 1.00 29.00 99 GLY A C 1
ATOM 780 O O . GLY A 1 99 ? -94.191 33.999 69.473 1.00 29.00 99 GLY A O 1
ATOM 781 N N . ARG A 1 100 ? -94.824 35.315 71.202 1.00 32.69 100 ARG A N 1
ATOM 782 C CA . ARG A 1 100 ? -96.271 35.111 71.380 1.00 32.69 100 ARG A CA 1
ATOM 783 C C . ARG A 1 100 ? -96.848 33.850 70.719 1.00 32.69 100 ARG A C 1
ATOM 785 O O . ARG A 1 100 ? -97.109 33.838 69.529 1.00 32.69 100 ARG A O 1
ATOM 792 N N . ASP A 1 101 ? -97.148 32.837 71.523 1.00 32.53 101 ASP A N 1
ATOM 793 C CA . ASP A 1 101 ? -98.503 32.674 72.055 1.00 32.53 101 ASP A CA 1
ATOM 794 C C . ASP A 1 101 ? -98.558 31.485 73.017 1.00 32.53 101 ASP A C 1
ATOM 796 O O . ASP A 1 101 ? -98.134 30.368 72.722 1.00 32.53 101 ASP A O 1
ATOM 800 N N . LEU A 1 102 ? -99.097 31.748 74.207 1.00 35.47 102 LEU A N 1
ATOM 801 C CA . LEU A 1 102 ? -99.652 30.709 75.058 1.00 35.47 102 LEU A CA 1
ATOM 802 C C . LEU A 1 102 ? -100.707 29.924 74.260 1.00 35.47 102 LEU A C 1
ATOM 804 O O . LEU A 1 102 ? -101.632 30.538 73.733 1.00 35.47 102 LEU A O 1
ATOM 808 N N . PRO A 1 103 ? -100.756 28.596 74.423 1.00 37.50 103 PRO A N 1
ATOM 809 C CA . PRO A 1 103 ? -102.011 27.930 74.678 1.00 37.50 103 PRO A CA 1
ATOM 810 C C . PRO A 1 103 ? -102.066 27.664 76.179 1.00 37.50 103 PRO A C 1
ATOM 812 O O . PRO A 1 103 ? -101.486 26.718 76.717 1.00 37.50 103 PRO A O 1
ATOM 815 N N . GLN A 1 104 ? -102.797 28.540 76.863 1.00 39.12 104 GLN A N 1
ATOM 816 C CA . GLN A 1 104 ? -103.485 28.192 78.095 1.00 39.12 104 GLN A CA 1
ATOM 817 C C . GLN A 1 104 ? -104.427 27.026 77.754 1.00 39.12 104 GLN A C 1
ATOM 819 O O . GLN A 1 104 ? -105.514 27.214 77.226 1.00 39.12 104 GLN A O 1
ATOM 824 N N . GLY A 1 105 ? -103.965 25.804 78.001 1.00 31.06 105 GLY A N 1
ATOM 825 C CA . GLY A 1 105 ? -104.740 24.575 77.873 1.00 31.06 105 GLY A CA 1
ATOM 826 C C . GLY A 1 105 ? -104.764 23.866 79.216 1.00 31.06 105 GLY A C 1
ATOM 827 O O . GLY A 1 105 ? -104.069 22.873 79.425 1.00 31.06 105 GLY A O 1
ATOM 828 N N . GLY A 1 106 ? -105.499 24.438 80.171 1.00 38.19 106 GLY A N 1
ATOM 829 C CA . GLY A 1 106 ? -105.779 23.793 81.446 1.00 38.19 106 GLY A CA 1
ATOM 830 C C . GLY A 1 106 ? -106.523 22.481 81.211 1.00 38.19 106 GLY A C 1
ATOM 831 O O . GLY A 1 106 ? -107.572 22.470 80.582 1.00 38.19 106 GLY A O 1
ATOM 832 N N . GLY A 1 107 ? -105.979 21.368 81.701 1.00 39.78 107 GLY A N 1
ATOM 833 C CA . GLY A 1 107 ? -106.627 20.076 81.472 1.00 39.78 107 GLY A CA 1
ATOM 834 C C . GLY A 1 107 ? -105.831 18.847 81.888 1.00 39.78 107 GLY A C 1
ATOM 835 O O . GLY A 1 107 ? -105.914 17.830 81.227 1.00 39.78 107 GLY A O 1
ATOM 836 N N . ARG A 1 108 ? -105.037 18.888 82.967 1.00 43.66 108 ARG A N 1
ATOM 837 C CA . ARG A 1 108 ? -104.438 17.662 83.551 1.00 43.66 108 ARG A CA 1
ATOM 838 C C . ARG A 1 108 ? -104.942 17.400 84.962 1.00 43.66 108 ARG A C 1
ATOM 840 O O . ARG A 1 108 ? -104.187 17.228 85.918 1.00 43.66 108 ARG A O 1
ATOM 847 N N . GLY A 1 109 ? -106.262 17.443 85.083 1.00 41.06 109 GLY A N 1
ATOM 848 C CA . GLY A 1 109 ? -107.016 16.975 86.243 1.00 41.06 109 GLY A CA 1
ATOM 849 C C . GLY A 1 109 ? -108.338 16.310 85.856 1.00 41.06 109 GLY A C 1
ATOM 850 O O . GLY A 1 109 ? -109.163 16.113 86.740 1.00 41.06 109 GLY A O 1
ATOM 851 N N . GLN A 1 110 ? -108.561 16.009 84.568 1.00 52.16 110 GLN A N 1
ATOM 852 C CA . GLN A 1 110 ? -109.854 15.514 84.089 1.00 52.16 110 GLN A CA 1
ATOM 853 C C . GLN A 1 110 ? -110.051 13.994 84.245 1.00 52.16 110 GLN A C 1
ATOM 855 O O . GLN A 1 110 ? -111.175 13.585 84.504 1.00 52.16 110 GLN A O 1
ATOM 860 N N . ASP A 1 111 ? -109.018 13.150 84.272 1.00 61.00 111 ASP A N 1
ATOM 861 C CA . ASP A 1 111 ? -109.289 11.716 84.029 1.00 61.00 111 ASP A CA 1
ATOM 862 C C . ASP A 1 111 ? -109.672 10.869 85.252 1.00 61.00 111 ASP A C 1
ATOM 864 O O . ASP A 1 111 ? -110.369 9.870 85.114 1.00 61.00 111 ASP A O 1
ATOM 868 N N . VAL A 1 112 ? -109.299 11.255 86.474 1.00 62.12 112 VAL A N 1
ATOM 869 C CA . VAL A 1 112 ? -109.682 10.458 87.662 1.00 62.12 112 VAL A CA 1
ATOM 870 C C . VAL A 1 112 ? -111.130 10.737 88.070 1.00 62.12 112 VAL A C 1
ATOM 872 O O . VAL A 1 112 ? -111.853 9.847 88.513 1.00 62.12 112 VAL A O 1
ATOM 875 N N . PHE A 1 113 ? -111.580 11.982 87.894 1.00 63.12 113 PHE A N 1
ATOM 876 C CA . PHE A 1 113 ? -112.929 12.392 88.277 1.00 63.12 113 PHE A CA 1
ATOM 877 C C . PHE A 1 113 ? -113.988 12.037 87.234 1.00 63.12 113 PHE A C 1
ATOM 879 O O . PHE A 1 113 ? -115.113 11.724 87.621 1.00 63.12 113 PHE A O 1
ATOM 886 N N . GLU A 1 114 ? -113.639 12.046 85.946 1.00 66.75 114 GLU A N 1
ATOM 887 C CA . GLU A 1 114 ? -114.471 11.470 84.881 1.00 66.75 114 GLU A CA 1
ATOM 888 C C . GLU A 1 114 ? -114.714 9.977 85.126 1.00 66.75 114 GLU A C 1
ATOM 890 O O . GLU A 1 114 ? -115.862 9.533 85.106 1.00 66.75 114 GLU A O 1
ATOM 895 N N . PHE A 1 115 ? -113.662 9.222 85.468 1.00 67.81 115 PHE A N 1
ATOM 896 C CA . PHE A 1 115 ? -113.769 7.795 85.772 1.00 67.81 115 PHE A CA 1
ATOM 897 C C . PHE A 1 115 ? -114.670 7.522 86.992 1.00 67.81 115 PHE A C 1
ATOM 899 O O . PHE A 1 115 ? -115.596 6.718 86.911 1.00 67.81 115 PHE A O 1
ATOM 906 N N . LEU A 1 116 ? -114.491 8.270 88.090 1.00 64.94 116 LEU A N 1
ATOM 907 C CA . LEU A 1 116 ? -115.325 8.144 89.296 1.00 64.94 116 LEU A CA 1
ATOM 908 C C . LEU A 1 116 ? -116.792 8.558 89.075 1.00 64.94 116 LEU A C 1
ATOM 910 O O . LEU A 1 116 ? -117.691 7.945 89.649 1.00 64.94 116 LEU A O 1
ATOM 914 N N . ARG A 1 117 ? -117.063 9.573 88.236 1.00 65.88 117 ARG A N 1
ATOM 915 C CA . ARG A 1 117 ? -118.444 9.944 87.859 1.00 65.88 117 ARG A CA 1
ATOM 916 C C . ARG A 1 117 ? -119.115 8.876 86.998 1.00 65.88 117 ARG A C 1
ATOM 918 O O . ARG A 1 117 ? -120.335 8.753 87.064 1.00 65.88 117 ARG A O 1
ATOM 925 N N . ARG A 1 118 ? -118.341 8.141 86.194 1.00 69.62 118 ARG A N 1
ATOM 926 C CA . ARG A 1 118 ? -118.850 7.066 85.334 1.00 69.62 118 ARG A CA 1
ATOM 927 C C . ARG A 1 118 ? -119.278 5.838 86.142 1.00 69.62 118 ARG A C 1
ATOM 929 O O . ARG A 1 118 ? -120.278 5.227 85.787 1.00 69.62 118 ARG A O 1
ATOM 936 N N . GLU A 1 119 ? -118.576 5.517 87.232 1.00 69.00 119 GLU A N 1
ATOM 937 C CA . GLU A 1 119 ? -118.948 4.400 88.117 1.00 69.00 119 GLU A CA 1
ATOM 938 C C . GLU A 1 119 ? -120.009 4.751 89.175 1.00 69.00 119 GLU A C 1
ATOM 940 O O . GLU A 1 119 ? -120.823 3.894 89.513 1.00 69.00 119 GLU A O 1
ATOM 945 N N . PHE A 1 120 ? -120.066 5.997 89.676 1.00 69.38 120 PHE A N 1
ATOM 946 C CA . PHE A 1 120 ? -120.999 6.390 90.750 1.00 69.38 120 PHE A CA 1
ATOM 947 C C . PHE A 1 120 ? -121.807 7.660 90.408 1.00 69.38 120 PHE A C 1
ATOM 949 O O . PHE A 1 120 ? -121.489 8.755 90.885 1.00 69.38 120 PHE A O 1
ATOM 956 N N . PRO A 1 121 ? -122.898 7.548 89.624 1.00 64.38 121 PRO A N 1
ATOM 957 C CA . PRO A 1 121 ? -123.598 8.709 89.062 1.00 64.38 121 PRO A CA 1
ATOM 958 C C . PRO A 1 121 ? -124.339 9.592 90.082 1.00 64.38 121 PRO A C 1
ATOM 960 O O . PRO A 1 121 ? -124.569 10.773 89.817 1.00 64.38 121 PRO A O 1
ATOM 963 N N . TYR A 1 122 ? -124.725 9.050 91.243 1.00 59.78 122 TYR A N 1
ATOM 964 C CA . TYR A 1 122 ? -125.614 9.734 92.199 1.00 59.78 122 TYR A CA 1
ATOM 965 C C . TYR A 1 122 ? -124.891 10.519 93.305 1.00 59.78 122 TYR A C 1
ATOM 967 O O . TYR A 1 122 ? -125.537 11.202 94.101 1.00 59.78 122 TYR A O 1
ATOM 975 N N . VAL A 1 123 ? -123.556 10.476 93.365 1.00 65.94 123 VAL A N 1
ATOM 976 C CA . VAL A 1 123 ? -122.786 11.158 94.416 1.00 65.94 123 VAL A CA 1
ATOM 977 C C . VAL A 1 123 ? -122.411 12.572 93.960 1.00 65.94 123 VAL A C 1
ATOM 979 O O . VAL A 1 123 ? -121.517 12.770 93.134 1.00 65.94 123 VAL A O 1
ATOM 982 N N . ARG A 1 124 ? -123.072 13.598 94.514 1.00 59.22 124 ARG A N 1
ATOM 983 C CA . ARG A 1 124 ? -122.673 15.004 94.318 1.00 59.22 124 ARG A CA 1
ATOM 984 C C . ARG A 1 124 ? -121.480 15.336 95.216 1.00 59.22 124 ARG A C 1
ATOM 986 O O . ARG A 1 124 ? -121.638 15.711 96.371 1.00 59.22 124 ARG A O 1
ATOM 993 N N . VAL A 1 125 ? -120.274 15.184 94.678 1.00 63.75 125 VAL A N 1
ATOM 994 C CA . VAL A 1 125 ? -119.027 15.514 95.385 1.00 63.75 125 VAL A CA 1
ATOM 995 C C . VAL A 1 125 ? -118.809 17.034 95.391 1.00 63.75 125 VAL A C 1
ATOM 997 O O . VAL A 1 125 ? -118.763 17.650 94.322 1.00 63.75 125 VAL A O 1
ATOM 1000 N N . SER A 1 126 ? -118.645 17.627 96.579 1.00 71.31 126 SER A N 1
ATOM 1001 C CA . SER A 1 126 ? -118.265 19.039 96.754 1.00 71.31 126 SER A CA 1
ATOM 1002 C C . SER A 1 126 ? -116.897 19.330 96.110 1.00 71.31 126 SER A C 1
ATOM 1004 O O . SER A 1 126 ? -115.999 18.486 96.119 1.00 71.31 126 SER A O 1
ATOM 1006 N N . GLU A 1 127 ? -116.720 20.529 95.544 1.00 70.94 127 GLU A N 1
ATOM 1007 C CA . GLU A 1 127 ? -115.466 20.995 94.915 1.00 70.94 127 GLU A CA 1
ATOM 1008 C C . GLU A 1 127 ? -114.233 20.775 95.812 1.00 70.94 127 GLU A C 1
ATOM 1010 O O . GLU A 1 127 ? -113.161 20.393 95.337 1.00 70.94 127 GLU A O 1
ATOM 1015 N N . GLU A 1 128 ? -114.385 20.938 97.127 1.00 71.38 128 GLU A N 1
ATOM 1016 C CA . GLU A 1 128 ? -113.298 20.749 98.092 1.00 71.38 128 GLU A CA 1
ATOM 1017 C C . GLU A 1 128 ? -112.847 19.291 98.206 1.00 71.38 128 GLU A C 1
ATOM 1019 O O . GLU A 1 128 ? -111.648 19.008 98.289 1.00 71.38 128 GLU A O 1
ATOM 1024 N N . THR A 1 129 ? -113.782 18.341 98.159 1.00 72.81 129 THR A N 1
ATOM 1025 C CA . THR A 1 129 ? -113.463 16.910 98.197 1.00 72.81 129 THR A CA 1
ATOM 1026 C C . THR A 1 129 ? -112.783 16.470 96.902 1.00 72.81 129 THR A C 1
ATOM 1028 O O . THR A 1 129 ? -111.879 15.633 96.940 1.00 72.81 129 THR A O 1
ATOM 1031 N N . LYS A 1 130 ? -113.126 17.098 95.766 1.00 71.81 130 LYS A N 1
ATOM 1032 C CA . LYS A 1 130 ? -112.452 16.832 94.487 1.00 71.81 130 LYS A CA 1
ATOM 1033 C C . LYS A 1 130 ? -110.985 17.227 94.500 1.00 71.81 130 LYS A C 1
ATOM 1035 O O . LYS A 1 130 ? -110.118 16.456 94.085 1.00 71.81 130 LYS A O 1
ATOM 1040 N N . ARG A 1 131 ? -110.692 18.415 95.028 1.00 74.06 131 ARG A N 1
ATOM 1041 C CA . ARG A 1 131 ? -109.312 18.900 95.141 1.00 74.06 131 ARG A CA 1
ATOM 1042 C C . ARG A 1 131 ? -108.482 18.005 96.062 1.00 74.06 131 ARG A C 1
ATOM 1044 O O . ARG A 1 131 ? -107.336 17.704 95.727 1.00 74.06 131 ARG A O 1
ATOM 1051 N N . LYS A 1 132 ? -109.059 17.512 97.165 1.00 79.06 132 LYS A N 1
ATOM 1052 C CA . LYS A 1 132 ? -108.377 16.579 98.083 1.00 79.06 132 LYS A CA 1
ATOM 1053 C C . LYS A 1 132 ? -108.014 15.252 97.407 1.00 79.06 132 LYS A C 1
ATOM 1055 O O . LYS A 1 132 ? -106.859 14.843 97.479 1.00 79.06 132 LYS A O 1
ATOM 1060 N N . LEU A 1 133 ? -108.947 14.637 96.681 1.00 76.12 133 LEU A N 1
ATOM 1061 C CA . LEU A 1 133 ? -108.716 13.376 95.960 1.00 76.12 133 LEU A CA 1
ATOM 1062 C C . LEU A 1 133 ? -107.678 13.50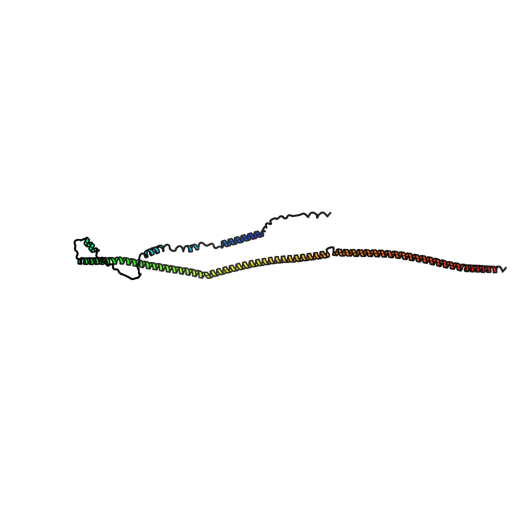7 94.837 1.00 76.12 133 LEU A C 1
ATOM 1064 O O . LEU A 1 133 ? -106.779 12.677 94.735 1.00 76.12 133 LEU A O 1
ATOM 1068 N N . LEU A 1 134 ? -107.731 14.576 94.033 1.00 77.31 134 LEU A N 1
ATOM 1069 C CA . LEU A 1 134 ? -106.709 14.823 93.004 1.00 77.31 134 LEU A CA 1
ATOM 1070 C C . LEU A 1 134 ? -105.321 15.028 93.613 1.00 77.31 134 LEU A C 1
ATOM 1072 O O . LEU A 1 134 ? -104.321 14.584 93.049 1.00 77.31 134 LEU A O 1
ATOM 1076 N N . THR A 1 135 ? -105.257 15.698 94.763 1.00 78.75 135 THR A N 1
ATOM 1077 C CA . THR A 1 135 ? -103.995 15.909 95.476 1.00 78.75 135 THR A CA 1
ATOM 1078 C C . THR A 1 135 ? -103.439 14.579 95.984 1.00 78.75 135 THR A C 1
ATOM 1080 O O . THR A 1 135 ? -102.261 14.304 95.767 1.00 78.75 135 THR A O 1
ATOM 1083 N N . GLN A 1 136 ? -104.282 13.714 96.554 1.00 80.06 136 GLN A N 1
ATOM 1084 C CA . GLN A 1 136 ? -103.880 12.379 97.007 1.00 80.06 136 GLN A CA 1
ATOM 1085 C C . GLN A 1 136 ? -103.443 11.472 95.852 1.00 80.06 136 GLN A C 1
ATOM 1087 O O . GLN A 1 136 ? -102.389 10.848 95.935 1.00 80.06 136 GLN A O 1
ATOM 1092 N N . TYR A 1 137 ? -104.175 11.455 94.737 1.00 80.81 137 TYR A N 1
ATOM 1093 C CA . TYR A 1 137 ? -103.796 10.661 93.565 1.00 80.81 137 TYR A CA 1
ATOM 1094 C C . TYR A 1 137 ? -102.457 11.119 92.972 1.00 80.81 137 TYR A C 1
ATOM 1096 O O . TYR A 1 137 ? -101.581 10.308 92.675 1.00 80.81 137 TYR A O 1
ATOM 1104 N N . ARG A 1 138 ? -102.246 12.437 92.855 1.00 78.94 138 ARG A N 1
ATOM 1105 C CA . ARG A 1 138 ? -100.961 12.990 92.401 1.00 78.94 138 ARG A CA 1
ATOM 1106 C C . ARG A 1 138 ? -99.821 12.650 93.361 1.00 78.94 138 ARG A C 1
ATOM 1108 O O . ARG A 1 138 ? -98.707 12.409 92.902 1.00 78.94 138 ARG A O 1
ATOM 1115 N N . GLN A 1 139 ? -100.081 12.614 94.667 1.00 80.06 139 GLN A N 1
ATOM 1116 C CA . GLN A 1 139 ? -99.100 12.178 95.663 1.00 80.06 139 GLN A CA 1
ATOM 1117 C C . GLN A 1 139 ? -98.776 10.685 95.524 1.00 80.06 139 GLN A C 1
ATOM 1119 O O . GLN A 1 139 ? -97.603 10.324 95.536 1.00 80.06 139 GLN A O 1
ATOM 1124 N N . GLN A 1 140 ? -99.777 9.830 95.306 1.00 79.25 140 GLN A N 1
ATOM 1125 C CA . GLN A 1 140 ? -99.583 8.391 95.103 1.00 79.25 140 GLN A CA 1
ATOM 1126 C C . GLN A 1 140 ? -98.836 8.079 93.803 1.00 79.25 140 GLN A C 1
ATOM 1128 O O . GLN A 1 140 ? -97.914 7.272 93.807 1.00 79.25 140 GLN A O 1
ATOM 1133 N N . MET A 1 141 ? -99.157 8.760 92.702 1.00 76.94 141 MET A N 1
ATOM 1134 C CA . MET A 1 141 ? -98.425 8.584 91.444 1.00 76.94 141 MET A CA 1
ATOM 1135 C C . MET A 1 141 ? -96.980 9.067 91.547 1.00 76.94 141 MET A C 1
ATOM 1137 O O . MET A 1 141 ? -96.074 8.391 91.066 1.00 76.94 141 MET A O 1
ATOM 1141 N N . ARG A 1 142 ? -96.732 10.184 92.245 1.00 76.44 142 ARG A N 1
ATOM 1142 C CA . ARG A 1 142 ? -95.362 10.608 92.568 1.00 76.44 142 ARG A CA 1
ATOM 1143 C C . ARG A 1 142 ? -94.629 9.561 93.403 1.00 76.44 142 ARG A C 1
ATOM 1145 O O . ARG A 1 142 ? -93.469 9.287 93.128 1.00 76.44 142 ARG A O 1
ATOM 1152 N N . TYR A 1 143 ? -95.302 8.954 94.375 1.00 78.00 143 TYR A N 1
ATOM 1153 C CA . TYR A 1 143 ? -94.731 7.895 95.204 1.00 78.00 143 TYR A CA 1
ATOM 1154 C C . TYR A 1 143 ? -94.366 6.646 94.383 1.00 78.00 143 TYR A C 1
ATOM 1156 O O . TYR A 1 143 ? -93.249 6.149 94.498 1.00 78.00 143 TYR A O 1
ATOM 1164 N N . ILE A 1 144 ? -95.251 6.194 93.487 1.00 76.81 144 ILE A N 1
ATOM 1165 C CA . ILE A 1 144 ? -95.000 5.044 92.604 1.00 76.81 144 ILE A CA 1
ATOM 1166 C C . ILE A 1 144 ? -93.857 5.339 91.622 1.00 76.81 144 ILE A C 1
ATOM 1168 O O . ILE A 1 144 ? -92.963 4.512 91.460 1.00 76.81 144 ILE A O 1
ATOM 1172 N N . MET A 1 145 ? -93.821 6.527 91.010 1.00 70.31 145 MET A N 1
ATOM 1173 C CA . MET A 1 145 ? -92.713 6.900 90.122 1.00 70.31 145 MET A CA 1
ATOM 1174 C C . MET A 1 145 ? -91.370 6.980 90.863 1.00 70.31 145 MET A C 1
ATOM 1176 O O . MET A 1 145 ? -90.366 6.499 90.342 1.00 70.31 145 MET A O 1
ATOM 1180 N N . HIS A 1 146 ? -91.353 7.486 92.102 1.00 68.31 146 HIS A N 1
ATOM 1181 C CA . HIS A 1 146 ? -90.156 7.480 92.951 1.00 68.31 146 HIS A CA 1
ATOM 1182 C C . HIS A 1 146 ? -89.685 6.073 93.349 1.00 68.31 146 HIS A C 1
ATOM 1184 O O . HIS A 1 146 ? -88.501 5.895 93.627 1.00 68.31 146 HIS A O 1
ATOM 1190 N N . LEU A 1 147 ? -90.577 5.080 93.379 1.00 68.50 147 LEU A N 1
ATOM 1191 C CA . LEU A 1 147 ? -90.233 3.686 93.675 1.00 68.50 147 LEU A CA 1
ATOM 1192 C C . LEU A 1 147 ? -89.656 2.940 92.461 1.00 68.50 147 LEU A C 1
ATOM 1194 O O . LEU A 1 147 ? -88.802 2.076 92.643 1.00 68.50 147 LEU A O 1
ATOM 1198 N N . VAL A 1 148 ? -90.086 3.278 91.239 1.00 65.06 148 VAL A N 1
ATOM 1199 C CA . VAL A 1 148 ? -89.699 2.573 89.997 1.00 65.06 148 VAL A CA 1
ATOM 1200 C C . VAL A 1 148 ? -88.447 3.166 89.329 1.00 65.06 148 VAL A C 1
ATOM 1202 O O . VAL A 1 148 ? -87.596 2.419 88.839 1.00 65.06 148 VAL A O 1
ATOM 1205 N N . GLU A 1 149 ? -88.261 4.491 89.360 1.00 60.66 149 GLU A N 1
ATOM 1206 C CA . GLU A 1 149 ? -87.051 5.144 88.829 1.00 60.66 149 GLU A CA 1
ATOM 1207 C C . GLU A 1 149 ? -85.707 4.594 89.366 1.00 60.66 149 GLU A C 1
ATOM 1209 O O . GLU A 1 149 ? -84.772 4.433 88.569 1.00 60.66 149 GLU A O 1
ATOM 1214 N N . PRO A 1 150 ? -85.530 4.304 90.672 1.00 61.09 150 PRO A N 1
ATOM 1215 C CA . PRO A 1 150 ? -84.218 3.931 91.196 1.00 61.09 150 PRO A CA 1
ATOM 1216 C C . PRO A 1 150 ? -83.760 2.528 90.773 1.00 61.09 150 PRO A C 1
ATOM 1218 O O . PRO A 1 150 ? -82.554 2.279 90.731 1.00 61.09 150 PRO A O 1
ATOM 1221 N N . THR A 1 151 ? -84.667 1.605 90.439 1.00 61.53 151 THR A N 1
ATOM 1222 C CA . THR A 1 151 ? -84.311 0.214 90.110 1.00 61.53 151 THR A CA 1
ATOM 1223 C C . THR A 1 151 ? -83.849 0.040 88.663 1.00 61.53 151 THR A C 1
ATOM 1225 O O . THR A 1 151 ? -82.800 -0.565 88.423 1.00 61.53 151 THR A O 1
ATOM 1228 N N . GLU A 1 152 ? -84.559 0.617 87.692 1.00 60.81 152 GLU A N 1
ATOM 1229 C CA . GLU A 1 152 ? -84.209 0.479 86.269 1.00 60.81 152 GLU A CA 1
ATOM 1230 C C . GLU A 1 152 ? -82.988 1.326 85.891 1.00 60.81 152 GLU A C 1
ATOM 1232 O O . GLU A 1 152 ? -82.074 0.858 85.201 1.00 60.81 152 GLU A O 1
ATOM 1237 N N . THR A 1 153 ? -82.897 2.548 86.430 1.00 63.56 153 THR A N 1
ATOM 1238 C CA . THR A 1 153 ? -81.745 3.424 86.181 1.00 63.56 153 THR A CA 1
ATOM 1239 C C . THR A 1 153 ? -80.457 2.847 86.761 1.00 63.56 153 THR A C 1
ATOM 1241 O O . THR A 1 153 ? -79.399 2.990 86.149 1.00 63.56 153 THR A O 1
ATOM 1244 N N . ARG A 1 154 ? -80.511 2.150 87.904 1.00 66.75 154 ARG A N 1
ATOM 1245 C CA . ARG A 1 154 ? -79.331 1.530 88.525 1.00 66.75 154 ARG A CA 1
ATOM 1246 C C . ARG A 1 154 ? -78.819 0.331 87.726 1.00 66.75 154 ARG A C 1
ATOM 1248 O O . ARG A 1 154 ? -77.612 0.236 87.509 1.00 66.75 154 ARG A O 1
ATOM 1255 N N . HIS A 1 155 ? -79.703 -0.538 87.227 1.00 70.25 155 HIS A N 1
ATOM 1256 C CA . HIS A 1 155 ? -79.292 -1.675 86.396 1.00 70.25 155 HIS A CA 1
ATOM 1257 C C . HIS A 1 155 ? -78.694 -1.214 85.054 1.00 70.25 155 HIS A C 1
ATOM 1259 O O . HIS A 1 155 ? -77.665 -1.745 84.620 1.00 70.25 155 HIS A O 1
ATOM 1265 N N . TYR A 1 156 ? -79.298 -0.218 84.398 1.00 73.00 156 TYR A N 1
ATOM 1266 C CA . TYR A 1 156 ? -78.791 0.296 83.122 1.00 73.00 156 TYR A CA 1
ATOM 1267 C C . TYR A 1 156 ? -77.463 1.048 83.293 1.00 73.00 156 TYR A C 1
ATOM 1269 O O . TYR A 1 156 ? -76.560 0.900 82.472 1.00 73.00 156 TYR A O 1
ATOM 1277 N N . LYS A 1 157 ? -77.293 1.792 84.398 1.00 74.69 157 LYS A N 1
ATOM 1278 C CA . LYS A 1 157 ? -76.020 2.441 84.758 1.00 74.69 157 LYS A CA 1
ATOM 1279 C C . LYS A 1 157 ? -74.896 1.426 84.985 1.00 74.69 157 LYS A C 1
ATOM 1281 O O . LYS A 1 157 ? -73.810 1.639 84.459 1.00 74.69 157 LYS A O 1
ATOM 1286 N N . LEU A 1 158 ? -75.162 0.317 85.684 1.00 76.62 158 LEU A N 1
ATOM 1287 C CA . LEU A 1 158 ? -74.183 -0.762 85.892 1.00 76.62 158 LEU A CA 1
ATOM 1288 C C . LEU A 1 158 ? -73.785 -1.437 84.569 1.00 76.62 158 LEU A C 1
ATOM 1290 O O . LEU A 1 158 ? -72.603 -1.518 84.255 1.00 76.62 158 LEU A O 1
ATOM 1294 N N . LYS A 1 159 ? -74.760 -1.818 83.729 1.00 80.25 159 LYS A N 1
ATOM 1295 C CA . LYS A 1 159 ? -74.488 -2.381 82.391 1.00 80.25 159 LYS A CA 1
ATOM 1296 C C . LYS A 1 159 ? -73.701 -1.409 81.506 1.00 80.25 159 LYS A C 1
ATOM 1298 O O . LYS A 1 159 ? -72.779 -1.819 80.809 1.00 80.25 159 LYS A O 1
ATOM 1303 N N . ARG A 1 160 ? -74.039 -0.116 81.543 1.00 80.38 160 ARG A N 1
ATOM 1304 C CA . ARG A 1 160 ? -73.314 0.931 80.811 1.00 80.38 160 ARG A CA 1
ATOM 1305 C C . ARG A 1 160 ? -71.881 1.072 81.321 1.00 80.38 160 ARG A C 1
ATOM 1307 O O . ARG A 1 160 ? -70.973 1.210 80.510 1.00 80.38 160 ARG A O 1
ATOM 1314 N N . GLN A 1 161 ? -71.669 1.005 82.632 1.00 82.44 161 GLN A N 1
ATOM 1315 C CA . GLN A 1 161 ? -70.339 1.056 83.233 1.00 82.44 161 GLN A CA 1
ATOM 1316 C C . GLN A 1 161 ? -69.486 -0.153 82.816 1.00 82.44 161 GLN A C 1
ATOM 1318 O O . GLN A 1 161 ? -68.343 0.038 82.409 1.00 82.44 161 GLN A O 1
ATOM 1323 N N . ASP A 1 162 ? -70.054 -1.360 82.800 1.00 85.75 162 ASP A N 1
ATOM 1324 C CA . ASP A 1 162 ? -69.366 -2.575 82.340 1.00 85.75 162 ASP A CA 1
ATOM 1325 C C . ASP A 1 162 ? -69.015 -2.521 80.847 1.00 85.75 162 ASP A C 1
ATOM 1327 O O . ASP A 1 162 ? -67.921 -2.918 80.440 1.00 85.75 162 ASP A O 1
ATOM 1331 N N . VAL A 1 163 ? -69.922 -2.011 80.007 1.00 88.00 163 VAL A N 1
ATOM 1332 C CA . VAL A 1 163 ? -69.669 -1.829 78.568 1.00 88.00 163 VAL A CA 1
ATOM 1333 C C . VAL A 1 163 ? -68.561 -0.802 78.337 1.00 88.00 163 VAL A C 1
ATOM 1335 O O . VAL A 1 163 ? -67.664 -1.059 77.536 1.00 88.00 163 VAL A O 1
ATOM 1338 N N . LEU A 1 164 ? -68.561 0.312 79.075 1.00 88.50 164 LEU A N 1
ATOM 1339 C CA . LEU A 1 164 ? -67.503 1.323 78.999 1.00 88.50 164 LEU A CA 1
ATOM 1340 C C . LEU A 1 164 ? -66.150 0.774 79.470 1.00 88.50 164 LEU A C 1
ATOM 1342 O O . LEU A 1 164 ? -65.133 1.043 78.835 1.00 88.50 164 LEU A O 1
ATOM 1346 N N . GLN A 1 165 ? -66.121 -0.041 80.529 1.00 89.75 165 GLN A N 1
ATOM 1347 C CA . GLN A 1 165 ? -64.896 -0.706 80.984 1.00 89.75 165 GLN A CA 1
ATOM 1348 C C . GLN A 1 165 ? -64.372 -1.704 79.946 1.00 89.75 165 GLN A C 1
ATOM 1350 O O . GLN A 1 165 ? -63.180 -1.710 79.644 1.00 89.75 165 GLN A O 1
ATOM 1355 N N . ARG A 1 166 ? -65.249 -2.512 79.339 1.00 91.00 166 ARG A N 1
ATOM 1356 C CA . ARG A 1 166 ? -64.867 -3.435 78.256 1.00 91.00 166 ARG A CA 1
ATOM 1357 C C . ARG A 1 166 ? -64.369 -2.690 77.023 1.00 91.00 166 ARG A C 1
ATOM 1359 O O . ARG A 1 166 ? -63.384 -3.112 76.425 1.00 91.00 166 ARG A O 1
ATOM 1366 N N . GLN A 1 167 ? -65.009 -1.581 76.660 1.00 91.44 167 GLN A N 1
ATOM 1367 C CA . GLN A 1 167 ? -64.568 -0.735 75.557 1.00 91.44 167 GLN A CA 1
ATOM 1368 C C . GLN A 1 167 ? -63.188 -0.134 75.847 1.00 91.44 167 GLN A C 1
ATOM 1370 O O . GLN A 1 167 ? -62.310 -0.223 74.993 1.00 91.44 167 GLN A O 1
ATOM 1375 N N . ALA A 1 168 ? -62.966 0.392 77.055 1.00 92.75 168 ALA A N 1
ATOM 1376 C CA . ALA A 1 168 ? -61.664 0.902 77.478 1.00 92.75 168 ALA A CA 1
ATOM 1377 C C . ALA A 1 168 ? -60.578 -0.188 77.392 1.00 92.75 168 ALA A C 1
ATOM 1379 O O . ALA A 1 168 ? -59.546 0.017 76.751 1.00 92.75 168 ALA A O 1
ATOM 1380 N N . LEU A 1 169 ? -60.852 -1.388 77.913 1.00 95.19 169 LEU A N 1
ATOM 1381 C CA . LEU A 1 169 ? -59.938 -2.532 77.823 1.00 95.19 169 LEU A CA 1
ATOM 1382 C C . LEU A 1 169 ? -59.641 -2.935 76.371 1.00 95.19 169 LEU A C 1
ATOM 1384 O O . LEU A 1 169 ? -58.487 -3.172 76.021 1.00 95.19 169 LEU A O 1
ATOM 1388 N N . LEU A 1 170 ? -60.650 -2.974 75.496 1.00 95.06 170 LEU A N 1
ATOM 1389 C CA . LEU A 1 170 ? -60.453 -3.264 74.072 1.00 95.06 170 LEU A CA 1
ATOM 1390 C C . LEU A 1 170 ? -59.604 -2.191 73.385 1.00 95.06 170 LEU A C 1
ATOM 1392 O O . LEU A 1 170 ? -58.727 -2.526 72.587 1.00 95.06 170 LEU A O 1
ATOM 1396 N N . THR A 1 171 ? -59.815 -0.911 73.704 1.00 95.38 171 THR A N 1
ATOM 1397 C CA . THR A 1 171 ? -58.981 0.169 73.161 1.00 95.38 171 THR A CA 1
ATOM 1398 C C . THR A 1 171 ? -57.534 0.064 73.631 1.00 95.38 171 THR A C 1
ATOM 1400 O O . THR A 1 171 ? -56.624 0.273 72.826 1.00 95.38 171 THR A O 1
ATOM 1403 N N . ASP A 1 172 ? -57.305 -0.349 74.879 1.00 95.81 172 ASP A N 1
ATOM 1404 C CA . ASP A 1 172 ? -55.967 -0.586 75.413 1.00 95.81 172 ASP A CA 1
ATOM 1405 C C . ASP A 1 172 ? -55.279 -1.777 74.745 1.00 95.81 172 ASP A C 1
ATOM 1407 O O . ASP A 1 172 ? -54.123 -1.656 74.337 1.00 95.81 172 ASP A O 1
ATOM 1411 N N . ILE A 1 173 ? -55.989 -2.889 74.535 1.00 95.44 173 ILE A N 1
ATOM 1412 C CA . ILE A 1 173 ? -55.461 -4.054 73.808 1.00 95.44 173 ILE A CA 1
ATOM 1413 C C . ILE A 1 173 ? -55.106 -3.667 72.367 1.00 95.44 173 ILE A C 1
ATOM 1415 O O . ILE A 1 173 ? -54.010 -3.970 71.897 1.00 95.44 173 ILE A O 1
ATOM 1419 N N . ILE A 1 174 ? -55.984 -2.943 71.664 1.00 95.12 174 ILE A N 1
ATOM 1420 C CA . ILE A 1 174 ? -55.718 -2.478 70.294 1.00 95.12 174 ILE A CA 1
ATOM 1421 C C . ILE A 1 174 ? -54.515 -1.529 70.263 1.00 95.12 174 ILE A C 1
ATOM 1423 O O . ILE A 1 174 ? -53.684 -1.617 69.353 1.00 95.12 174 ILE A O 1
ATOM 1427 N N . ARG A 1 175 ? -54.390 -0.631 71.247 1.00 96.56 175 ARG A N 1
ATOM 1428 C CA . ARG A 1 175 ? -53.236 0.266 71.376 1.00 96.56 175 ARG A CA 1
ATOM 1429 C C . ARG A 1 175 ? -51.946 -0.529 71.569 1.00 96.56 175 ARG A C 1
ATOM 1431 O O . ARG A 1 175 ? -50.998 -0.319 70.813 1.00 96.56 175 ARG A O 1
ATOM 1438 N N . GLN A 1 176 ? -51.933 -1.487 72.492 1.00 96.94 176 GLN A N 1
ATOM 1439 C CA . GLN A 1 176 ? -50.781 -2.357 72.735 1.00 96.94 176 GLN A CA 1
ATOM 1440 C C . GLN A 1 176 ? -50.415 -3.188 71.497 1.00 96.94 176 GLN A C 1
ATOM 1442 O O . GLN A 1 176 ? -49.240 -3.263 71.137 1.00 96.94 176 GLN A O 1
ATOM 1447 N N . GLN A 1 177 ? -51.402 -3.735 70.782 1.00 95.75 177 GLN A N 1
ATOM 1448 C CA . GLN A 1 177 ? -51.191 -4.474 69.534 1.00 95.75 177 GLN A CA 1
ATOM 1449 C C . GLN A 1 177 ? -50.549 -3.585 68.457 1.00 95.75 177 GLN A C 1
ATOM 1451 O O . GLN A 1 177 ? -49.582 -3.981 67.804 1.00 95.75 177 GLN A O 1
ATOM 1456 N N . ARG A 1 178 ? -51.045 -2.350 68.293 1.00 96.12 178 ARG A N 1
ATOM 1457 C CA . ARG A 1 178 ? -50.495 -1.376 67.337 1.00 96.12 178 ARG A CA 1
ATOM 1458 C C . ARG A 1 178 ? -49.062 -0.987 67.689 1.00 96.12 178 ARG A C 1
ATOM 1460 O O . ARG A 1 178 ? -48.218 -0.911 66.796 1.00 96.12 178 ARG A O 1
ATOM 1467 N N . GLU A 1 179 ? -48.769 -0.751 68.963 1.00 96.69 179 GLU A N 1
ATOM 1468 C CA . GLU A 1 179 ? -47.408 -0.463 69.421 1.00 96.69 179 GLU A CA 1
ATOM 1469 C C . GLU A 1 179 ? -46.467 -1.644 69.188 1.00 96.69 179 GLU A C 1
ATOM 1471 O O . GLU A 1 179 ? -45.348 -1.462 68.704 1.00 96.69 179 GLU A O 1
ATOM 1476 N N . HIS A 1 180 ? -46.923 -2.857 69.489 1.00 96.56 180 HIS A N 1
ATOM 1477 C CA . HIS A 1 180 ? -46.180 -4.083 69.248 1.00 96.56 180 HIS A CA 1
ATOM 1478 C C . HIS A 1 180 ? -45.859 -4.245 67.755 1.00 96.56 180 HIS A C 1
ATOM 1480 O O . HIS A 1 180 ? -44.693 -4.380 67.385 1.00 96.56 180 HIS A O 1
ATOM 1486 N N . ASP A 1 181 ? -46.846 -4.100 66.870 1.00 96.31 181 ASP A N 1
ATOM 1487 C CA . ASP A 1 181 ? -46.643 -4.153 65.418 1.00 96.31 181 ASP A CA 1
ATOM 1488 C C . ASP A 1 181 ? -45.656 -3.091 64.917 1.00 96.31 181 ASP A C 1
ATOM 1490 O O . ASP A 1 181 ? -44.816 -3.363 64.050 1.00 96.31 181 ASP A O 1
ATOM 1494 N N . GLN A 1 182 ? -45.709 -1.876 65.470 1.00 97.19 182 GLN A N 1
ATOM 1495 C CA . GLN A 1 182 ? -44.731 -0.834 65.160 1.00 97.19 182 GLN A CA 1
ATOM 1496 C C . GLN A 1 182 ? -43.319 -1.232 65.606 1.00 97.19 182 GLN A C 1
ATOM 1498 O O . GLN A 1 182 ? -42.373 -1.067 64.830 1.00 97.19 182 GLN A O 1
ATOM 1503 N N . ARG A 1 183 ? -43.159 -1.798 66.809 1.00 96.69 183 ARG A N 1
ATOM 1504 C CA . ARG A 1 183 ? -41.865 -2.305 67.301 1.00 96.69 183 ARG A CA 1
ATOM 1505 C C . ARG A 1 183 ? -41.332 -3.418 66.396 1.00 96.69 183 ARG A C 1
ATOM 1507 O O . ARG A 1 183 ? -40.176 -3.353 65.979 1.00 96.69 183 ARG A O 1
ATOM 1514 N N . PHE A 1 184 ? -42.173 -4.369 65.992 1.00 97.19 184 PHE A N 1
ATOM 1515 C CA . PHE A 1 184 ? -41.787 -5.439 65.064 1.00 97.19 184 PHE A CA 1
ATOM 1516 C C . PHE A 1 184 ? -41.343 -4.906 63.702 1.00 97.19 184 PHE A C 1
ATOM 1518 O O . PHE A 1 184 ? -40.325 -5.349 63.161 1.00 97.19 184 PHE A O 1
ATOM 1525 N N . ARG A 1 185 ? -42.056 -3.918 63.149 1.00 96.88 185 ARG A N 1
ATOM 1526 C CA . ARG A 1 185 ? -41.648 -3.262 61.897 1.00 96.88 185 ARG A CA 1
ATOM 1527 C C . ARG A 1 185 ? -40.294 -2.576 62.043 1.00 96.88 185 ARG A C 1
ATOM 1529 O O . ARG A 1 185 ? -39.445 -2.784 61.180 1.00 96.88 185 ARG A O 1
ATOM 1536 N N . ARG A 1 186 ? -40.067 -1.831 63.132 1.00 97.12 186 ARG A N 1
ATOM 1537 C CA . ARG A 1 186 ? -38.783 -1.160 63.418 1.00 97.12 186 ARG A CA 1
ATOM 1538 C C . ARG A 1 186 ? -37.628 -2.156 63.547 1.00 97.12 186 ARG A C 1
ATOM 1540 O O . ARG A 1 186 ? -36.572 -1.943 62.963 1.00 97.12 186 ARG A O 1
ATOM 1547 N N . LEU A 1 187 ? -37.832 -3.274 64.243 1.00 97.12 187 LEU A N 1
ATOM 1548 C CA . LEU A 1 187 ? -36.815 -4.324 64.368 1.00 97.12 187 LEU A CA 1
ATOM 1549 C C . LEU A 1 187 ? -36.500 -4.974 63.015 1.00 97.12 187 LEU A C 1
ATOM 1551 O O . LEU A 1 187 ? -35.335 -5.195 62.675 1.00 97.12 187 LEU A O 1
ATOM 1555 N N . ARG A 1 188 ? -37.525 -5.241 62.199 1.00 97.06 188 ARG A N 1
ATOM 1556 C CA . ARG A 1 188 ? -37.347 -5.819 60.861 1.00 97.06 188 ARG A CA 1
ATOM 1557 C C . ARG A 1 188 ? -36.609 -4.864 59.924 1.00 97.06 188 ARG A C 1
ATOM 1559 O O . ARG A 1 188 ? -35.701 -5.299 59.215 1.00 97.06 188 ARG A O 1
ATOM 1566 N N . THR A 1 189 ? -36.968 -3.581 59.916 1.00 96.62 189 THR A N 1
ATOM 1567 C CA . THR A 1 189 ? -36.294 -2.572 59.088 1.00 96.62 189 THR A CA 1
ATOM 1568 C C . THR A 1 189 ? -34.855 -2.360 59.544 1.00 96.62 189 THR A C 1
ATOM 1570 O O . THR A 1 189 ? -33.964 -2.365 58.696 1.00 96.62 189 THR A O 1
ATOM 1573 N N . ALA A 1 190 ? -34.600 -2.286 60.854 1.00 97.06 190 ALA A N 1
ATOM 1574 C CA . ALA A 1 190 ? -33.253 -2.187 61.412 1.00 97.06 190 ALA A CA 1
ATOM 1575 C C . ALA A 1 190 ? -32.382 -3.388 61.015 1.00 97.06 190 ALA A C 1
ATOM 1577 O O . ALA A 1 190 ? -31.261 -3.210 60.540 1.00 97.06 190 ALA A O 1
ATOM 1578 N N . ARG A 1 191 ? -32.915 -4.616 61.101 1.00 96.69 191 ARG A N 1
ATOM 1579 C CA . ARG A 1 191 ? -32.202 -5.828 60.666 1.00 96.69 191 ARG A CA 1
ATOM 1580 C C . ARG A 1 191 ? -31.873 -5.800 59.172 1.00 96.69 191 ARG A C 1
ATOM 1582 O O . ARG A 1 191 ? -30.755 -6.132 58.787 1.00 96.69 191 ARG A O 1
ATOM 1589 N N . LEU A 1 192 ? -32.814 -5.383 58.324 1.00 97.12 192 LEU A N 1
ATOM 1590 C CA . LEU A 1 192 ? -32.577 -5.253 56.881 1.00 97.12 192 LEU A CA 1
ATOM 1591 C C . LEU A 1 192 ? -31.527 -4.183 56.566 1.00 97.12 192 LEU A C 1
ATOM 1593 O O . LEU A 1 192 ? -30.669 -4.402 55.713 1.00 97.12 192 LEU A O 1
ATOM 1597 N N . GLN A 1 193 ? -31.565 -3.044 57.258 1.00 96.44 193 GLN A N 1
ATOM 1598 C CA . GLN A 1 193 ? -30.561 -1.992 57.112 1.00 96.44 193 GLN A CA 1
ATOM 1599 C C . GLN A 1 193 ? -29.180 -2.464 57.573 1.00 96.44 193 GLN A C 1
ATOM 1601 O O . GLN A 1 193 ? -28.201 -2.211 56.877 1.00 96.44 193 GLN A O 1
ATOM 1606 N N . ALA A 1 194 ? -29.095 -3.201 58.682 1.00 95.81 194 ALA A N 1
ATOM 1607 C CA . ALA A 1 194 ? -27.845 -3.783 59.162 1.00 95.81 194 ALA A CA 1
ATOM 1608 C C . ALA A 1 194 ? -27.245 -4.768 58.144 1.00 95.81 194 ALA A C 1
ATOM 1610 O O . ALA A 1 194 ? -26.057 -4.686 57.838 1.00 95.81 194 ALA A O 1
ATOM 1611 N N . ILE A 1 195 ? -28.067 -5.641 57.547 1.00 96.75 195 ILE A N 1
ATOM 1612 C CA . ILE A 1 195 ? -27.627 -6.564 56.485 1.00 96.75 195 ILE A CA 1
ATOM 1613 C C . ILE A 1 195 ? -27.143 -5.790 55.253 1.00 96.75 195 ILE A C 1
ATOM 1615 O O . ILE A 1 195 ? -26.074 -6.089 54.726 1.00 96.75 195 ILE A O 1
ATOM 1619 N N . LYS A 1 196 ? -27.888 -4.767 54.812 1.00 96.75 196 LYS A N 1
ATOM 1620 C CA . LYS A 1 196 ? -27.487 -3.920 53.678 1.00 96.75 196 LYS A CA 1
ATOM 1621 C C . LYS A 1 196 ? -26.161 -3.211 53.939 1.00 96.75 196 LYS A C 1
ATOM 1623 O O . LYS A 1 196 ? -25.285 -3.260 53.088 1.00 96.75 196 LYS A O 1
ATOM 1628 N N . ARG A 1 197 ? -25.987 -2.601 55.114 1.00 96.31 197 ARG A N 1
ATOM 1629 C CA . ARG A 1 197 ? -24.737 -1.923 55.499 1.00 96.31 197 ARG A CA 1
ATOM 1630 C C . ARG A 1 197 ? -23.560 -2.898 55.561 1.00 96.31 197 ARG A C 1
ATOM 1632 O O . ARG A 1 197 ? -22.486 -2.571 55.075 1.00 96.31 197 ARG A O 1
ATOM 1639 N N . ARG A 1 198 ? -23.776 -4.110 56.086 1.00 95.50 198 ARG A N 1
ATOM 1640 C CA . ARG A 1 198 ? -22.755 -5.168 56.131 1.00 95.50 198 ARG A CA 1
ATOM 1641 C C . ARG A 1 198 ? -22.346 -5.651 54.734 1.00 95.50 198 ARG A C 1
ATOM 1643 O O . ARG A 1 198 ? -21.168 -5.911 54.509 1.00 95.50 198 ARG A O 1
ATOM 1650 N N . ASN A 1 199 ? -23.297 -5.779 53.809 1.00 96.56 199 ASN A N 1
ATOM 1651 C CA . ASN A 1 199 ? -23.037 -6.295 52.461 1.00 96.56 199 ASN A CA 1
ATOM 1652 C C . ASN A 1 199 ? -22.564 -5.218 51.472 1.00 96.56 199 ASN A C 1
ATOM 1654 O O . ASN A 1 199 ? -21.833 -5.545 50.541 1.00 96.56 199 ASN A O 1
ATOM 1658 N N . ALA A 1 200 ? -22.895 -3.945 51.707 1.00 97.31 200 ALA A N 1
ATOM 1659 C CA . ALA A 1 200 ? -22.525 -2.812 50.857 1.00 97.31 200 ALA A CA 1
ATOM 1660 C C . ALA A 1 200 ? -21.052 -2.798 50.391 1.00 97.31 200 ALA A C 1
ATOM 1662 O O . ALA A 1 200 ? -20.836 -2.676 49.184 1.00 97.31 200 ALA A O 1
ATOM 1663 N N . PRO A 1 201 ? -20.026 -2.973 51.254 1.00 96.62 201 PRO A N 1
ATOM 1664 C CA . PRO A 1 201 ? -18.634 -2.965 50.793 1.00 96.62 201 PRO A CA 1
ATOM 1665 C C . PRO A 1 201 ? -18.306 -4.153 49.877 1.00 96.62 201 PRO A C 1
ATOM 1667 O O . PRO A 1 201 ? -17.553 -4.013 48.912 1.00 96.62 201 PRO A O 1
ATOM 1670 N N . ARG A 1 202 ? -18.896 -5.327 50.136 1.00 97.19 202 ARG A N 1
ATOM 1671 C CA . ARG A 1 202 ? -18.721 -6.517 49.294 1.00 97.19 202 ARG A CA 1
ATOM 1672 C C . ARG A 1 202 ? -19.383 -6.320 47.933 1.00 97.19 202 ARG A C 1
ATOM 1674 O O . ARG A 1 202 ? -18.763 -6.622 46.917 1.00 97.19 202 ARG A O 1
ATOM 1681 N N . ASP A 1 203 ? -20.601 -5.791 47.912 1.00 96.19 203 ASP A N 1
ATOM 1682 C CA . ASP A 1 203 ? -21.349 -5.539 46.680 1.00 96.19 203 ASP A CA 1
ATOM 1683 C C . ASP A 1 203 ? -20.665 -4.456 45.830 1.00 96.19 203 ASP A C 1
ATOM 1685 O O . ASP A 1 203 ? -20.533 -4.617 44.614 1.00 96.19 203 ASP A O 1
ATOM 1689 N N . ALA A 1 204 ? -20.127 -3.408 46.464 1.00 96.88 204 ALA A N 1
ATOM 1690 C CA . ALA A 1 204 ? -19.315 -2.387 45.806 1.00 96.88 204 ALA A CA 1
ATOM 1691 C C . ALA A 1 204 ? -18.034 -2.981 45.197 1.00 96.88 204 ALA A C 1
ATOM 1693 O O . ALA A 1 204 ? -17.737 -2.736 44.027 1.00 96.88 204 ALA A O 1
ATOM 1694 N N . LYS A 1 205 ? -17.314 -3.835 45.941 1.00 97.50 205 LYS A N 1
ATOM 1695 C CA . LYS A 1 205 ? -16.119 -4.529 45.433 1.00 97.50 205 LYS A CA 1
ATOM 1696 C C . LYS A 1 205 ? -16.445 -5.426 44.239 1.00 97.50 205 LYS A C 1
ATOM 1698 O O . LYS A 1 205 ? -15.735 -5.392 43.239 1.00 97.50 205 LYS A O 1
ATOM 1703 N N . ILE A 1 206 ? -17.529 -6.199 44.310 1.00 97.12 206 ILE A N 1
ATOM 1704 C CA . ILE A 1 206 ? -17.976 -7.051 43.196 1.00 97.12 206 ILE A CA 1
ATOM 1705 C C . ILE A 1 206 ? -18.341 -6.197 41.978 1.00 97.12 206 ILE A C 1
ATOM 1707 O O . ILE A 1 206 ? -17.990 -6.558 40.856 1.00 97.12 206 ILE A O 1
ATOM 1711 N N . SER A 1 207 ? -19.014 -5.066 42.185 1.00 97.19 207 SER A N 1
ATOM 1712 C CA . SER A 1 207 ? -19.410 -4.154 41.107 1.00 97.19 207 SER A CA 1
ATOM 1713 C C . SER A 1 207 ? -18.194 -3.520 40.433 1.00 97.19 207 SER A C 1
ATOM 1715 O O . SER A 1 207 ? -18.108 -3.526 39.208 1.00 97.19 207 SER A O 1
ATOM 1717 N N . CYS A 1 208 ? -17.209 -3.077 41.220 1.00 97.94 208 CYS A N 1
ATOM 1718 C CA . CYS A 1 208 ? -15.942 -2.557 40.713 1.00 97.94 208 CYS A CA 1
ATOM 1719 C C . CYS A 1 208 ? -15.175 -3.619 39.910 1.00 97.94 208 CYS A C 1
ATOM 1721 O O . CYS A 1 208 ? -14.790 -3.366 38.774 1.00 97.94 208 CYS A O 1
ATOM 1723 N N . LEU A 1 209 ? -15.053 -4.847 40.429 1.00 98.19 209 LEU A N 1
ATOM 1724 C CA . LEU A 1 209 ? -14.399 -5.949 39.710 1.00 98.19 209 LEU A CA 1
ATOM 1725 C C . LEU A 1 209 ? -15.120 -6.311 38.404 1.00 98.19 209 LEU A C 1
ATOM 1727 O O . LEU A 1 209 ? -14.474 -6.642 37.412 1.00 98.19 209 LEU A O 1
ATOM 1731 N N . ARG A 1 210 ? -16.458 -6.254 38.376 1.00 98.00 210 ARG A N 1
ATOM 1732 C CA . ARG A 1 210 ? -17.232 -6.455 37.141 1.00 98.00 210 ARG A CA 1
ATOM 1733 C C . ARG A 1 210 ? -16.971 -5.340 36.131 1.00 98.00 210 ARG A C 1
ATOM 1735 O O . ARG A 1 210 ? -16.777 -5.645 34.959 1.00 98.00 210 ARG A O 1
ATOM 1742 N N . ALA A 1 211 ? -16.938 -4.086 36.581 1.00 98.12 211 ALA A N 1
ATOM 1743 C CA . ALA A 1 211 ? -16.637 -2.942 35.727 1.00 98.12 211 ALA A CA 1
ATOM 1744 C C . ALA A 1 211 ? -15.208 -3.013 35.165 1.00 98.12 211 ALA A C 1
ATOM 1746 O O . ALA A 1 211 ? -15.022 -2.839 33.966 1.00 98.12 211 ALA A O 1
ATOM 1747 N N . GLN A 1 212 ? -14.219 -3.358 35.996 1.00 98.00 212 GLN A N 1
ATOM 1748 C CA . GLN A 1 212 ? -12.831 -3.555 35.568 1.00 98.00 212 GLN A CA 1
ATOM 1749 C C . GLN A 1 212 ? -12.723 -4.653 34.510 1.00 98.00 212 GLN A C 1
ATOM 1751 O O . GLN A 1 212 ? -12.233 -4.397 33.418 1.00 98.00 212 GLN A O 1
ATOM 1756 N N . ARG A 1 213 ? -13.302 -5.836 34.763 1.00 98.06 213 ARG A N 1
ATOM 1757 C CA . ARG A 1 213 ? -13.324 -6.929 33.775 1.00 98.06 213 ARG A CA 1
ATOM 1758 C C . ARG A 1 213 ? -13.968 -6.517 32.455 1.00 98.06 213 ARG A C 1
ATOM 1760 O O . ARG A 1 213 ? -13.493 -6.919 31.397 1.00 98.06 213 ARG A O 1
ATOM 1767 N N . PHE A 1 214 ? -15.049 -5.740 32.512 1.00 98.19 214 PHE A N 1
ATOM 1768 C CA . PHE A 1 214 ? -15.692 -5.220 31.311 1.00 98.19 214 PHE A CA 1
ATOM 1769 C C . PHE A 1 214 ? -14.742 -4.304 30.533 1.00 98.19 214 PHE A C 1
ATOM 1771 O O . PHE A 1 214 ? -14.529 -4.535 29.344 1.00 98.19 214 PHE A O 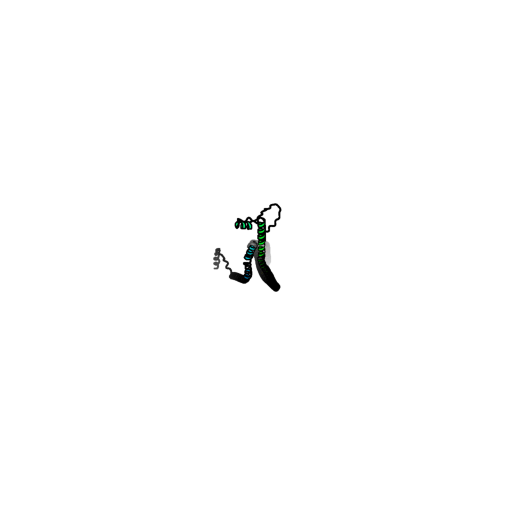1
ATOM 1778 N N . VAL A 1 215 ? -14.116 -3.334 31.205 1.00 98.38 215 VAL A N 1
ATOM 1779 C CA . VAL A 1 215 ? -13.144 -2.418 30.591 1.00 98.38 215 VAL A CA 1
ATOM 1780 C C . VAL A 1 215 ? -11.961 -3.179 29.996 1.00 98.38 215 VAL A C 1
ATOM 1782 O O . VAL A 1 215 ? -11.590 -2.910 28.857 1.00 98.38 215 VAL A O 1
ATOM 1785 N N . ASP A 1 216 ? -11.409 -4.155 30.710 1.00 98.06 216 ASP A N 1
ATOM 1786 C CA . ASP A 1 216 ? -10.265 -4.940 30.240 1.00 98.06 216 ASP A CA 1
ATOM 1787 C C . ASP A 1 216 ? -10.630 -5.770 29.004 1.00 98.06 216 ASP A C 1
ATOM 1789 O O . ASP A 1 216 ? -9.918 -5.742 27.999 1.00 98.06 216 ASP A O 1
ATOM 1793 N N . SER A 1 217 ? -11.784 -6.447 29.025 1.00 97.75 217 SER A N 1
ATOM 1794 C CA . SER A 1 217 ? -12.266 -7.207 27.864 1.00 97.75 217 SER A CA 1
ATOM 1795 C C . SER A 1 217 ? -12.551 -6.310 26.656 1.00 97.75 217 SER A C 1
ATOM 1797 O O . SER A 1 217 ? -12.235 -6.674 25.524 1.00 97.75 217 SER A O 1
ATOM 1799 N N . PHE A 1 218 ? -13.095 -5.112 26.889 1.00 98.06 218 PHE A N 1
ATOM 1800 C CA . PHE A 1 218 ? -13.347 -4.135 25.840 1.00 98.06 218 PHE A CA 1
ATOM 1801 C C . PHE A 1 218 ? -12.041 -3.608 25.240 1.00 98.06 218 PHE A C 1
ATOM 1803 O O . PHE A 1 218 ? -11.925 -3.541 24.019 1.00 98.06 218 PHE A O 1
ATOM 1810 N N . LYS A 1 219 ? -11.038 -3.297 26.071 1.00 98.12 219 LYS A N 1
ATOM 1811 C CA . LYS A 1 219 ? -9.706 -2.879 25.610 1.00 98.12 219 LYS A CA 1
ATOM 1812 C C . LYS A 1 219 ? -9.061 -3.943 24.730 1.00 98.12 219 LYS A C 1
ATOM 1814 O O . LYS A 1 219 ? -8.661 -3.627 23.619 1.00 98.12 219 LYS A O 1
ATOM 1819 N N . GLN A 1 220 ? -9.060 -5.205 25.156 1.00 97.81 220 GLN A N 1
ATOM 1820 C CA . GLN A 1 220 ? -8.504 -6.308 24.361 1.00 97.81 220 GLN A CA 1
ATOM 1821 C C . GLN A 1 220 ? -9.228 -6.487 23.016 1.00 97.81 220 GLN A C 1
ATOM 1823 O O . GLN A 1 220 ? -8.604 -6.694 21.972 1.00 97.81 220 GLN A O 1
ATOM 1828 N N . GLN A 1 221 ? -10.560 -6.383 23.009 1.00 96.94 221 GLN A N 1
ATOM 1829 C CA . GLN A 1 221 ? -11.338 -6.419 21.768 1.00 96.94 221 GLN A CA 1
ATOM 1830 C C . GLN A 1 221 ? -11.030 -5.221 20.867 1.00 96.94 221 GLN A C 1
ATOM 1832 O O . GLN A 1 221 ? -10.924 -5.370 19.652 1.00 96.94 221 GLN A O 1
ATOM 1837 N N . PHE A 1 222 ? -10.876 -4.034 21.442 1.00 97.94 222 PHE A N 1
ATOM 1838 C CA . PHE A 1 222 ? -10.546 -2.834 20.689 1.00 97.94 222 PHE A CA 1
ATOM 1839 C C . PHE A 1 222 ? -9.138 -2.912 20.090 1.00 97.94 222 PHE A C 1
ATOM 1841 O O . PHE A 1 222 ? -8.973 -2.670 18.897 1.00 97.94 222 PHE A O 1
ATOM 1848 N N . GLU A 1 223 ? -8.143 -3.316 20.877 1.00 97.19 223 GLU A N 1
ATOM 1849 C CA . GLU A 1 223 ? -6.754 -3.478 20.440 1.00 97.19 223 GLU A CA 1
ATOM 1850 C C . GLU A 1 223 ? -6.626 -4.538 19.345 1.00 97.19 223 GLU A C 1
ATOM 1852 O O . GLU A 1 223 ? -6.007 -4.277 18.316 1.00 97.19 223 GLU A O 1
ATOM 1857 N N . SER A 1 224 ? -7.278 -5.696 19.500 1.00 97.12 224 SER A N 1
ATOM 1858 C CA . SER A 1 224 ? -7.284 -6.736 18.462 1.00 97.12 224 SER A CA 1
ATOM 1859 C C . SER A 1 224 ? -7.953 -6.265 17.168 1.00 97.12 224 SER A C 1
ATOM 1861 O O . SER A 1 224 ? -7.415 -6.487 16.084 1.00 97.12 224 SER A O 1
ATOM 1863 N N . ARG A 1 225 ? -9.087 -5.554 17.248 1.00 96.88 225 ARG A N 1
ATOM 1864 C CA . ARG A 1 225 ? -9.735 -4.963 16.063 1.00 96.88 225 ARG A CA 1
ATOM 1865 C C . ARG A 1 225 ? -8.874 -3.880 15.420 1.00 96.88 225 ARG A C 1
ATOM 1867 O O . ARG A 1 225 ? -8.788 -3.836 14.198 1.00 96.88 225 ARG A O 1
ATOM 1874 N N . SER A 1 226 ? -8.229 -3.035 16.220 1.00 96.31 226 SER A N 1
ATOM 1875 C CA . SER A 1 226 ? -7.329 -1.995 15.723 1.00 96.31 226 SER A CA 1
ATOM 1876 C C . SER A 1 226 ? -6.119 -2.607 15.017 1.00 96.31 226 SER A C 1
ATOM 1878 O O . SER A 1 226 ? -5.812 -2.196 13.905 1.00 96.31 226 SER A O 1
ATOM 1880 N N . ALA A 1 227 ? -5.492 -3.637 15.594 1.00 95.81 227 ALA A N 1
ATOM 1881 C CA . ALA A 1 227 ? -4.385 -4.357 14.968 1.00 95.81 227 ALA A CA 1
ATOM 1882 C C . ALA A 1 227 ? -4.796 -4.994 13.631 1.00 95.81 227 ALA A C 1
ATOM 1884 O O . ALA A 1 227 ? -4.099 -4.830 12.635 1.00 95.81 227 ALA A O 1
ATOM 1885 N N . LEU A 1 228 ? -5.965 -5.644 13.577 1.00 96.75 228 LEU A N 1
ATOM 1886 C CA . LEU A 1 228 ? -6.496 -6.204 12.331 1.00 96.75 228 LEU A CA 1
ATOM 1887 C C . LEU A 1 228 ? -6.759 -5.132 11.270 1.00 96.75 228 LEU A C 1
ATOM 1889 O O . LEU A 1 228 ? -6.470 -5.355 10.097 1.00 96.75 228 LEU A O 1
ATOM 1893 N N . ASN A 1 229 ? -7.304 -3.980 11.665 1.00 96.12 229 ASN A N 1
ATOM 1894 C CA . ASN A 1 229 ? -7.529 -2.872 10.743 1.00 96.12 229 ASN A CA 1
ATOM 1895 C C . ASN A 1 229 ? -6.205 -2.300 10.226 1.00 96.12 229 ASN A C 1
ATOM 1897 O O . ASN A 1 229 ? -6.080 -2.137 9.020 1.00 96.12 229 ASN A O 1
ATOM 1901 N N . ARG A 1 230 ? -5.198 -2.112 11.090 1.00 94.81 230 ARG A N 1
ATOM 1902 C CA . ARG A 1 230 ? -3.849 -1.682 10.679 1.00 94.81 230 ARG A CA 1
ATOM 1903 C C . ARG A 1 230 ? -3.235 -2.652 9.672 1.00 94.81 230 ARG A C 1
ATOM 1905 O O . ARG A 1 230 ? -2.794 -2.227 8.616 1.00 94.81 230 ARG A O 1
ATOM 1912 N N . SER A 1 231 ? -3.288 -3.961 9.928 1.00 95.88 231 SER A N 1
ATOM 1913 C CA . SER A 1 231 ? -2.772 -4.952 8.973 1.00 95.88 231 SER A CA 1
ATOM 1914 C C . SER A 1 231 ? -3.542 -4.960 7.646 1.00 95.88 231 SER A C 1
ATOM 1916 O O . SER A 1 231 ? -2.954 -5.197 6.595 1.00 95.88 231 SER A O 1
ATOM 1918 N N . ARG A 1 232 ? -4.856 -4.697 7.661 1.00 96.75 232 ARG A N 1
ATOM 1919 C CA . ARG A 1 232 ? -5.654 -4.544 6.431 1.00 96.75 232 ARG A CA 1
ATOM 1920 C C . ARG A 1 232 ? -5.288 -3.278 5.665 1.00 96.75 232 ARG A C 1
ATOM 1922 O O . ARG A 1 232 ? -5.174 -3.341 4.447 1.00 96.75 232 ARG A O 1
ATOM 1929 N N . GLU A 1 233 ? -5.100 -2.165 6.364 1.00 96.19 233 GLU A N 1
ATOM 1930 C CA . GLU A 1 233 ? -4.644 -0.902 5.781 1.00 96.19 233 GLU A CA 1
ATOM 1931 C C . GLU A 1 233 ? -3.253 -1.060 5.163 1.00 96.19 233 GLU A C 1
ATOM 1933 O O . GLU A 1 233 ? -3.054 -0.658 4.024 1.00 96.19 233 GLU A O 1
ATOM 1938 N N . GLU A 1 234 ? -2.322 -1.733 5.842 1.00 96.56 234 GLU A N 1
ATOM 1939 C CA . GLU A 1 234 ? -0.995 -2.044 5.298 1.00 96.56 234 GLU A CA 1
ATOM 1940 C C . GLU A 1 234 ? -1.070 -2.913 4.035 1.00 96.56 234 GLU A C 1
ATOM 1942 O O . GLU A 1 234 ? -0.343 -2.665 3.074 1.00 96.56 234 GLU A O 1
ATOM 1947 N N . LEU A 1 235 ? -1.946 -3.925 4.006 1.00 97.50 235 LEU A N 1
ATOM 1948 C CA . LEU A 1 235 ? -2.164 -4.750 2.812 1.00 97.50 235 LEU A CA 1
ATOM 1949 C C . LEU A 1 235 ? -2.755 -3.937 1.658 1.00 97.50 235 LEU A C 1
ATOM 1951 O O . LEU A 1 235 ? -2.301 -4.076 0.524 1.00 97.50 235 LEU A O 1
ATOM 1955 N N . LEU A 1 236 ? -3.731 -3.073 1.945 1.00 97.75 236 LEU A N 1
ATOM 1956 C CA . LEU A 1 236 ? -4.316 -2.179 0.950 1.00 97.75 236 LEU A CA 1
ATOM 1957 C C . LEU A 1 236 ? -3.267 -1.202 0.410 1.00 97.75 236 LEU A C 1
ATOM 1959 O O . LEU A 1 236 ? -3.159 -1.031 -0.797 1.00 97.75 236 LEU A O 1
ATOM 1963 N N . MET A 1 237 ? -2.456 -0.606 1.286 1.00 97.75 237 MET A N 1
ATOM 1964 C CA . MET A 1 237 ? -1.361 0.276 0.890 1.00 97.75 237 MET A CA 1
ATOM 1965 C C . MET A 1 237 ? -0.359 -0.447 -0.007 1.00 97.75 237 MET A C 1
ATOM 1967 O O . MET A 1 237 ? 0.016 0.096 -1.040 1.00 97.75 237 MET A O 1
ATOM 1971 N N . LYS A 1 238 ? 0.045 -1.676 0.339 1.00 98.00 238 LYS A N 1
ATOM 1972 C CA . LYS A 1 238 ? 0.933 -2.485 -0.511 1.00 98.00 238 LYS A CA 1
ATOM 1973 C C . LYS A 1 238 ? 0.334 -2.722 -1.895 1.00 98.00 238 LYS A C 1
ATOM 1975 O O . LYS A 1 238 ? 1.023 -2.470 -2.875 1.00 98.00 238 LYS A O 1
ATOM 1980 N N . ALA A 1 239 ? -0.938 -3.118 -1.970 1.00 97.75 239 ALA A N 1
ATOM 1981 C CA . ALA A 1 239 ? -1.625 -3.316 -3.246 1.00 97.75 239 ALA A CA 1
ATOM 1982 C C . ALA A 1 239 ? -1.658 -2.023 -4.081 1.00 97.75 239 ALA A C 1
ATOM 1984 O O . ALA A 1 239 ? -1.288 -2.033 -5.250 1.00 97.75 239 ALA A O 1
ATOM 1985 N N . VAL A 1 240 ? -1.996 -0.887 -3.464 1.00 98.19 240 VAL A N 1
ATOM 1986 C CA . VAL A 1 240 ? -1.998 0.423 -4.137 1.00 98.19 240 VAL A CA 1
ATOM 1987 C C . VAL A 1 240 ? -0.596 0.808 -4.626 1.00 98.19 240 VAL A C 1
ATOM 1989 O O . VAL A 1 240 ? -0.446 1.320 -5.735 1.00 98.19 240 VAL A O 1
ATOM 1992 N N . PHE A 1 241 ? 0.452 0.550 -3.840 1.00 98.31 241 PHE A N 1
ATOM 1993 C CA . PHE A 1 241 ? 1.829 0.810 -4.268 1.00 98.31 241 PHE A CA 1
ATOM 1994 C C . PHE A 1 241 ? 2.264 -0.093 -5.424 1.00 98.31 241 PHE A C 1
ATOM 1996 O O . PHE A 1 241 ? 2.940 0.380 -6.339 1.00 98.31 241 PHE A O 1
ATOM 2003 N N . GLU A 1 242 ? 1.878 -1.367 -5.408 1.00 98.31 242 GLU A N 1
ATOM 2004 C CA . GLU A 1 242 ? 2.128 -2.299 -6.509 1.00 98.31 242 GLU A CA 1
ATOM 2005 C C . GLU A 1 242 ? 1.428 -1.835 -7.792 1.00 98.31 242 GLU A C 1
ATOM 2007 O O . GLU A 1 242 ? 2.086 -1.721 -8.827 1.00 98.31 242 GLU A O 1
ATOM 2012 N N . GLU A 1 243 ? 0.153 -1.443 -7.716 1.00 98.19 243 GLU A N 1
ATOM 2013 C CA . GLU A 1 243 ? -0.590 -0.869 -8.845 1.00 98.19 243 GLU A CA 1
ATOM 2014 C C . GLU A 1 243 ? 0.085 0.401 -9.385 1.00 98.19 243 GLU A C 1
ATOM 2016 O O . GLU A 1 243 ? 0.296 0.545 -10.592 1.00 98.19 243 GLU A O 1
ATOM 2021 N N . MET A 1 244 ? 0.498 1.321 -8.507 1.00 98.12 244 MET A N 1
ATOM 2022 C CA . MET A 1 244 ? 1.215 2.533 -8.919 1.00 98.12 244 MET A CA 1
ATOM 2023 C C . MET A 1 244 ? 2.547 2.209 -9.606 1.00 98.12 244 MET A C 1
ATOM 2025 O O . MET A 1 244 ? 2.883 2.821 -10.626 1.00 98.12 244 MET A O 1
ATOM 2029 N N . LEU A 1 245 ? 3.302 1.234 -9.093 1.00 98.31 245 LEU A N 1
ATOM 2030 C CA . LEU A 1 245 ? 4.541 0.766 -9.717 1.00 98.31 245 LEU A CA 1
ATOM 2031 C C . LEU A 1 245 ? 4.279 0.133 -11.085 1.00 98.31 245 LEU A C 1
ATOM 2033 O O . LEU A 1 245 ? 5.050 0.350 -12.023 1.00 98.31 245 LEU A O 1
ATOM 2037 N N . GLU A 1 246 ? 3.199 -0.628 -11.235 1.00 98.25 246 GLU A N 1
ATOM 2038 C CA . GLU A 1 246 ? 2.798 -1.203 -12.516 1.00 98.25 246 GLU A CA 1
ATOM 2039 C C . GLU A 1 246 ? 2.423 -0.130 -13.538 1.00 98.25 246 GLU A C 1
ATOM 2041 O O . GLU A 1 246 ? 2.895 -0.196 -14.680 1.00 98.25 246 GLU A O 1
ATOM 2046 N N . ILE A 1 247 ? 1.675 0.897 -13.125 1.00 98.25 247 ILE A N 1
ATOM 2047 C CA . ILE A 1 247 ? 1.344 2.060 -13.959 1.00 98.25 247 ILE A CA 1
ATOM 2048 C C . ILE A 1 247 ? 2.627 2.766 -14.414 1.00 98.25 247 ILE A C 1
ATOM 2050 O O . ILE A 1 247 ? 2.803 3.040 -15.606 1.00 98.25 247 ILE A O 1
ATOM 2054 N N . GLN A 1 248 ? 3.569 3.013 -13.500 1.00 97.94 248 GLN A N 1
ATOM 2055 C CA . GLN A 1 248 ? 4.850 3.639 -13.837 1.00 97.94 248 GLN A CA 1
ATOM 2056 C C . GLN A 1 248 ? 5.680 2.774 -14.796 1.00 97.94 248 GLN A C 1
ATOM 2058 O O . GLN A 1 248 ? 6.197 3.274 -15.799 1.00 97.94 248 GLN A O 1
ATOM 2063 N N . ARG A 1 249 ? 5.764 1.459 -14.557 1.00 98.38 249 ARG A N 1
ATOM 2064 C CA . ARG A 1 249 ? 6.429 0.506 -15.463 1.00 98.38 249 ARG A CA 1
ATOM 2065 C C . ARG A 1 249 ? 5.762 0.469 -16.833 1.00 98.38 249 ARG A C 1
ATOM 2067 O O . ARG A 1 249 ? 6.452 0.331 -17.842 1.00 98.38 249 ARG A O 1
ATOM 2074 N N . HIS A 1 250 ? 4.436 0.544 -16.894 1.00 98.06 250 HIS A N 1
ATOM 2075 C CA . HIS A 1 250 ? 3.700 0.603 -18.152 1.00 98.06 250 HIS A CA 1
ATOM 2076 C C . HIS A 1 250 ? 4.028 1.890 -18.916 1.00 98.06 250 HIS A C 1
ATOM 2078 O O . HIS A 1 250 ? 4.379 1.815 -20.091 1.00 98.06 250 HIS A O 1
ATOM 2084 N N . ARG A 1 251 ? 4.036 3.044 -18.239 1.00 97.94 251 ARG A N 1
ATOM 2085 C CA . ARG A 1 251 ? 4.414 4.334 -18.834 1.00 97.94 251 ARG A CA 1
ATOM 2086 C C . ARG A 1 251 ? 5.855 4.346 -19.348 1.00 97.94 251 ARG A C 1
ATOM 2088 O O . ARG A 1 251 ? 6.115 4.815 -20.447 1.00 97.94 251 ARG A O 1
ATOM 2095 N N . LEU A 1 252 ? 6.804 3.781 -18.602 1.00 98.12 252 LEU A N 1
ATOM 2096 C CA . LEU A 1 252 ? 8.186 3.654 -19.078 1.00 98.12 252 LEU A CA 1
ATOM 2097 C C . LEU A 1 252 ? 8.288 2.738 -20.301 1.00 98.12 252 LEU A C 1
ATOM 2099 O O . LEU A 1 252 ? 9.023 3.034 -21.243 1.00 98.12 252 LEU A O 1
ATOM 2103 N N . ARG A 1 253 ? 7.544 1.626 -20.311 1.00 98.06 253 ARG A N 1
ATOM 2104 C CA . ARG A 1 253 ? 7.477 0.732 -21.473 1.00 98.06 253 ARG A CA 1
ATOM 2105 C C . ARG A 1 253 ? 6.863 1.430 -22.685 1.00 98.06 253 ARG A C 1
ATOM 2107 O O . ARG A 1 253 ? 7.386 1.248 -23.781 1.00 98.06 253 ARG A O 1
ATOM 2114 N N . SER A 1 254 ? 5.814 2.232 -22.505 1.00 97.38 254 SER A N 1
ATOM 2115 C CA . SER A 1 254 ? 5.181 2.967 -23.603 1.00 97.38 254 SER A CA 1
ATOM 2116 C C . SER A 1 254 ? 6.094 4.056 -24.165 1.00 97.38 254 SER A C 1
ATOM 2118 O O . SER A 1 254 ? 6.235 4.128 -25.382 1.00 97.38 254 SER A O 1
ATOM 2120 N N . VAL A 1 255 ? 6.797 4.815 -23.315 1.00 97.38 255 VAL A N 1
ATOM 2121 C CA . VAL A 1 255 ? 7.798 5.808 -23.751 1.00 97.38 255 VAL A CA 1
ATOM 2122 C C . VAL A 1 255 ? 8.932 5.138 -24.524 1.00 97.38 255 VAL A C 1
ATOM 2124 O O . VAL A 1 255 ? 9.212 5.525 -25.652 1.00 97.38 255 VAL A O 1
ATOM 2127 N N . ARG A 1 256 ? 9.518 4.058 -23.994 1.00 97.31 256 ARG A N 1
ATOM 2128 C CA . ARG A 1 256 ? 10.566 3.306 -24.709 1.00 97.31 256 ARG A CA 1
ATOM 2129 C C . ARG A 1 256 ? 10.070 2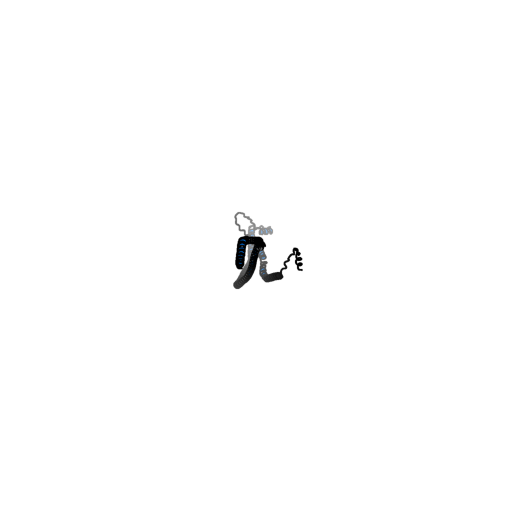.733 -26.034 1.00 97.31 256 ARG A C 1
ATOM 2131 O O . ARG A 1 256 ? 10.823 2.663 -27.000 1.00 97.31 256 ARG A O 1
ATOM 2138 N N . ALA A 1 257 ? 8.823 2.266 -26.085 1.00 96.69 257 ALA A N 1
ATOM 2139 C CA . ALA A 1 257 ? 8.228 1.775 -27.321 1.00 96.69 257 ALA A CA 1
ATOM 2140 C C . ALA A 1 257 ? 8.031 2.909 -28.334 1.00 96.69 257 ALA A C 1
ATOM 2142 O O . ALA A 1 257 ? 8.296 2.697 -29.515 1.00 96.69 257 ALA A O 1
ATOM 2143 N N . PHE A 1 258 ? 7.609 4.089 -27.875 1.00 96.06 258 PHE A N 1
ATOM 2144 C CA . PHE A 1 258 ? 7.486 5.292 -28.689 1.00 96.06 258 PHE A CA 1
ATOM 2145 C C . PHE A 1 258 ? 8.843 5.738 -29.239 1.00 96.06 258 PHE A C 1
ATOM 2147 O O . PHE A 1 258 ? 8.980 5.850 -30.448 1.00 96.06 258 PHE A O 1
ATOM 2154 N N . GLU A 1 259 ? 9.875 5.867 -28.403 1.00 95.00 259 GLU A N 1
ATOM 2155 C CA . GLU A 1 259 ? 11.237 6.199 -28.845 1.00 95.00 259 GLU A CA 1
ATOM 2156 C C . GLU A 1 259 ? 11.769 5.176 -29.849 1.00 95.00 259 GLU A C 1
ATOM 2158 O O . GLU A 1 259 ? 12.262 5.538 -30.911 1.00 95.00 259 GLU A O 1
ATOM 2163 N N . LYS A 1 260 ? 11.607 3.875 -29.576 1.00 92.25 260 LYS A N 1
ATOM 2164 C CA . LYS A 1 260 ? 11.991 2.824 -30.531 1.00 92.25 260 LYS A CA 1
ATOM 2165 C C . LYS A 1 260 ? 11.206 2.888 -31.837 1.00 92.25 260 LYS A C 1
ATOM 2167 O O . LYS A 1 260 ? 11.704 2.384 -32.840 1.00 92.25 260 LYS A O 1
ATOM 2172 N N . ARG A 1 261 ? 9.963 3.374 -31.833 1.00 89.06 261 ARG A N 1
ATOM 2173 C CA . ARG A 1 261 ? 9.194 3.606 -33.064 1.00 89.06 261 ARG A CA 1
ATOM 2174 C C . ARG A 1 261 ? 9.719 4.839 -33.781 1.00 89.06 261 ARG A C 1
ATOM 2176 O O . ARG A 1 261 ? 10.062 4.692 -34.936 1.00 89.06 261 ARG A O 1
ATOM 2183 N N . ALA A 1 262 ? 9.923 5.958 -33.093 1.00 87.75 262 ALA A N 1
ATOM 2184 C CA . ALA A 1 262 ? 10.488 7.178 -33.668 1.00 87.75 262 ALA A CA 1
ATOM 2185 C C . ALA A 1 262 ? 11.878 6.943 -34.284 1.00 87.75 262 ALA A C 1
ATOM 2187 O O . ALA A 1 262 ? 12.131 7.330 -35.418 1.00 87.75 262 ALA A O 1
ATOM 2188 N N . ILE A 1 263 ? 12.760 6.219 -33.586 1.00 86.25 263 ILE A N 1
ATOM 2189 C CA . ILE A 1 263 ? 14.068 5.802 -34.112 1.00 86.25 263 ILE A CA 1
ATOM 2190 C C . ILE A 1 263 ? 13.881 4.895 -35.333 1.00 86.25 263 ILE A C 1
ATOM 2192 O O . ILE A 1 263 ? 14.569 5.067 -36.329 1.00 86.25 263 ILE A O 1
ATOM 2196 N N . ARG A 1 264 ? 12.947 3.938 -35.305 1.00 84.31 264 ARG A N 1
ATOM 2197 C CA . ARG A 1 264 ? 12.666 3.087 -36.473 1.00 84.31 264 ARG A CA 1
ATOM 2198 C C . ARG A 1 264 ? 11.973 3.823 -37.615 1.00 84.31 264 ARG A C 1
ATOM 2200 O O . ARG A 1 264 ? 12.134 3.406 -38.742 1.00 84.31 264 ARG A O 1
ATOM 2207 N N . GLU A 1 265 ? 11.224 4.881 -37.376 1.00 81.94 265 GLU A N 1
ATOM 2208 C CA . GLU A 1 265 ? 10.661 5.712 -38.441 1.00 81.94 265 GLU A CA 1
ATOM 2209 C C . GLU A 1 265 ? 11.767 6.558 -39.073 1.00 81.94 265 GLU A C 1
ATOM 2211 O O . GLU A 1 265 ? 11.878 6.614 -40.292 1.00 81.94 265 GLU A O 1
ATOM 2216 N N . PHE A 1 266 ? 12.652 7.125 -38.249 1.00 75.56 266 PHE A N 1
ATOM 2217 C CA . PHE A 1 266 ? 13.775 7.935 -38.711 1.00 75.56 266 PHE A CA 1
ATOM 2218 C C . PHE A 1 266 ? 14.847 7.118 -39.451 1.00 75.56 266 PHE A C 1
ATOM 2220 O O . PHE A 1 266 ? 15.328 7.531 -40.502 1.00 75.56 266 PHE A O 1
ATOM 2227 N N . TYR A 1 267 ? 15.222 5.952 -38.915 1.00 72.25 267 TYR A N 1
ATOM 2228 C CA . TYR A 1 267 ? 16.288 5.102 -39.463 1.00 72.25 267 TYR A CA 1
ATOM 2229 C C . TYR A 1 267 ? 15.789 3.887 -40.248 1.00 72.25 267 TYR A C 1
ATOM 2231 O O . TYR A 1 267 ? 16.534 3.333 -41.050 1.00 72.25 267 TYR A O 1
ATOM 2239 N N . GLY A 1 268 ? 14.587 3.402 -39.945 1.00 65.50 268 GLY A N 1
ATOM 2240 C CA . GLY A 1 268 ? 14.093 2.081 -40.349 1.00 65.50 268 GLY A CA 1
ATOM 2241 C C . GLY A 1 268 ? 12.933 2.102 -41.336 1.00 65.50 268 GLY A C 1
ATOM 2242 O O . GLY A 1 268 ? 12.414 1.039 -41.658 1.00 65.50 268 GLY A O 1
ATOM 2243 N N . GLN A 1 269 ? 12.535 3.262 -41.844 1.00 58.31 269 GLN A N 1
ATOM 2244 C CA . GLN A 1 269 ? 11.959 3.275 -43.176 1.00 58.31 269 GLN A CA 1
ATOM 2245 C C . GLN A 1 269 ? 13.102 3.460 -44.150 1.00 58.31 269 GLN A C 1
ATOM 2247 O O . GLN A 1 269 ? 13.971 4.306 -43.941 1.00 58.31 269 GLN A O 1
ATOM 2252 N N . ASP A 1 270 ? 13.073 2.651 -45.199 1.00 58.88 270 ASP A N 1
ATOM 2253 C CA . ASP A 1 270 ? 13.935 2.633 -46.375 1.00 58.88 270 ASP A CA 1
ATOM 2254 C C . ASP A 1 270 ? 13.891 3.965 -47.151 1.00 58.88 270 ASP A C 1
ATOM 2256 O O . ASP A 1 270 ? 13.800 3.980 -48.365 1.00 58.88 270 ASP A O 1
ATOM 2260 N N . GLY A 1 271 ? 13.845 5.104 -46.467 1.00 65.62 271 GLY A N 1
ATOM 2261 C CA . GLY A 1 271 ? 13.767 6.452 -46.993 1.00 65.62 271 GLY A CA 1
ATOM 2262 C C . GLY A 1 271 ? 15.113 7.135 -46.843 1.00 65.62 271 GLY A C 1
ATOM 2263 O O . GLY A 1 271 ? 15.703 7.492 -47.847 1.00 65.62 271 GLY A O 1
ATOM 2264 N N . TYR A 1 272 ? 15.661 7.246 -45.625 1.00 73.50 272 TYR A N 1
ATOM 2265 C CA . TYR A 1 272 ? 16.983 7.864 -45.440 1.00 73.50 272 TYR A CA 1
ATOM 2266 C C . TYR A 1 272 ? 18.102 7.024 -46.073 1.00 73.50 272 TYR A C 1
ATOM 2268 O O . TYR A 1 272 ? 18.928 7.538 -46.825 1.00 73.50 272 TYR A O 1
ATOM 2276 N N . THR A 1 273 ? 18.100 5.712 -45.828 1.00 79.50 273 THR A N 1
ATOM 2277 C CA . THR A 1 273 ? 19.063 4.785 -46.437 1.00 79.50 273 THR A CA 1
ATOM 2278 C C . THR A 1 273 ? 18.836 4.626 -47.937 1.00 79.50 273 THR A C 1
ATOM 2280 O O . THR A 1 273 ? 19.809 4.552 -48.682 1.00 79.50 273 THR A O 1
ATOM 2283 N N . ALA A 1 274 ? 17.588 4.619 -48.418 1.00 81.12 274 ALA A N 1
ATOM 2284 C CA . ALA A 1 274 ? 17.344 4.571 -49.858 1.00 81.12 274 ALA A CA 1
ATOM 2285 C C . ALA A 1 274 ? 17.668 5.888 -50.555 1.00 81.12 274 ALA A C 1
ATOM 2287 O O . ALA A 1 274 ? 18.128 5.844 -51.685 1.00 81.12 274 ALA A O 1
ATOM 2288 N N . GLU A 1 275 ? 17.468 7.037 -49.914 1.00 84.38 275 GLU A N 1
ATOM 2289 C CA . GLU A 1 275 ? 17.849 8.331 -50.474 1.00 84.38 275 GLU A CA 1
ATOM 2290 C C . GLU A 1 275 ? 19.370 8.452 -50.550 1.00 84.38 275 GLU A C 1
ATOM 2292 O O . GLU A 1 275 ? 19.901 8.802 -51.600 1.00 84.38 275 GLU A O 1
ATOM 2297 N N . LEU A 1 276 ? 20.091 8.032 -49.503 1.00 88.25 276 LEU A N 1
ATOM 2298 C CA . LEU A 1 276 ? 21.546 7.884 -49.568 1.00 88.25 276 LEU A CA 1
ATOM 2299 C C . LEU A 1 276 ? 21.973 6.914 -50.676 1.00 88.25 276 LEU A C 1
ATOM 2301 O O . LEU A 1 276 ? 22.900 7.220 -51.420 1.00 88.25 276 LEU A O 1
ATOM 2305 N N . ASN A 1 277 ? 21.285 5.780 -50.838 1.00 89.06 277 ASN A N 1
ATOM 2306 C CA . ASN A 1 277 ? 21.578 4.831 -51.913 1.00 89.06 277 ASN A CA 1
ATOM 2307 C C . ASN A 1 277 ? 21.262 5.399 -53.302 1.00 89.06 277 ASN A C 1
ATOM 2309 O O . ASN A 1 277 ? 22.019 5.149 -54.233 1.00 89.06 277 ASN A O 1
ATOM 2313 N N . ARG A 1 278 ? 20.190 6.181 -53.464 1.00 90.88 278 ARG A N 1
ATOM 2314 C CA . ARG A 1 278 ? 19.856 6.874 -54.718 1.00 90.88 278 ARG A CA 1
ATOM 2315 C C . ARG A 1 278 ? 20.912 7.913 -55.059 1.00 90.88 278 ARG A C 1
ATOM 2317 O O . ARG A 1 278 ? 21.382 7.937 -56.192 1.00 90.88 278 ARG A O 1
ATOM 2324 N N . MET A 1 279 ? 21.326 8.719 -54.081 1.00 94.00 279 MET A N 1
ATOM 2325 C CA . MET A 1 279 ? 22.426 9.670 -54.246 1.00 94.00 279 MET A CA 1
ATOM 2326 C C . MET A 1 279 ? 23.719 8.944 -54.615 1.00 94.00 279 MET A C 1
ATOM 2328 O O . MET A 1 279 ? 24.386 9.327 -55.570 1.00 94.00 279 MET A O 1
ATOM 2332 N N . HIS A 1 280 ? 24.046 7.855 -53.921 1.00 94.50 280 HIS A N 1
ATOM 2333 C CA . HIS A 1 280 ? 25.220 7.046 -54.226 1.00 94.50 280 HIS A CA 1
ATOM 2334 C C . HIS A 1 280 ? 25.173 6.492 -55.655 1.00 94.50 280 HIS A C 1
ATOM 2336 O O . HIS A 1 280 ? 26.121 6.693 -56.405 1.00 94.50 280 HIS A O 1
ATOM 2342 N N . GLN A 1 281 ? 24.057 5.887 -56.068 1.00 94.94 281 GLN A N 1
ATOM 2343 C CA . GLN A 1 281 ? 23.868 5.372 -57.428 1.00 94.94 281 GLN A CA 1
ATOM 2344 C C . GLN A 1 281 ? 23.975 6.474 -58.489 1.00 94.94 281 GLN A C 1
ATOM 2346 O O . GLN A 1 281 ? 24.589 6.256 -59.531 1.00 94.94 281 GLN A O 1
ATOM 2351 N N . PHE A 1 282 ? 23.419 7.659 -58.222 1.00 96.44 282 PHE A N 1
ATOM 2352 C CA . PHE A 1 282 ? 23.529 8.817 -59.108 1.00 96.44 282 PHE A CA 1
ATOM 2353 C C . PHE A 1 282 ? 24.987 9.260 -59.281 1.00 96.44 282 PHE A C 1
ATOM 2355 O O . PHE A 1 282 ? 25.460 9.422 -60.406 1.00 96.44 282 PHE A O 1
ATOM 2362 N N . TYR A 1 283 ? 25.731 9.403 -58.182 1.00 97.56 283 TYR A N 1
ATOM 2363 C CA . TYR A 1 283 ? 27.143 9.774 -58.253 1.00 97.56 283 TYR A CA 1
ATOM 2364 C C . TYR A 1 283 ? 28.001 8.676 -58.884 1.00 97.56 283 TYR A C 1
ATOM 2366 O O . TYR A 1 283 ? 28.866 8.988 -59.699 1.00 97.56 283 TYR A O 1
ATOM 2374 N N . GLU A 1 284 ? 27.747 7.402 -58.585 1.00 97.56 284 GLU A N 1
ATOM 2375 C CA . GLU A 1 284 ? 28.419 6.287 -59.253 1.00 97.56 284 GLU A CA 1
ATOM 2376 C C . GLU A 1 284 ? 28.192 6.300 -60.768 1.00 97.56 284 GLU A C 1
ATOM 2378 O O . GLU A 1 284 ? 29.139 6.078 -61.520 1.00 97.56 284 GLU A O 1
ATOM 2383 N N . ALA A 1 285 ? 26.964 6.564 -61.227 1.00 97.06 285 ALA A N 1
ATOM 2384 C CA . ALA A 1 285 ? 26.660 6.676 -62.651 1.00 97.06 285 ALA A CA 1
ATOM 2385 C C . ALA A 1 285 ? 27.442 7.830 -63.300 1.00 97.06 285 ALA A C 1
ATOM 2387 O O . ALA A 1 285 ? 28.132 7.605 -64.290 1.00 97.06 285 ALA A O 1
ATOM 2388 N N . ASN A 1 286 ? 27.454 9.016 -62.681 1.00 97.12 286 ASN A N 1
ATOM 2389 C CA . ASN A 1 286 ? 28.227 10.160 -63.179 1.00 97.12 286 ASN A CA 1
ATOM 2390 C C . ASN A 1 286 ? 29.730 9.856 -63.259 1.00 97.12 286 ASN A C 1
ATOM 2392 O O . ASN A 1 286 ? 30.388 10.222 -64.232 1.00 97.12 286 ASN A O 1
ATOM 2396 N N . PHE A 1 287 ? 30.289 9.168 -62.258 1.00 97.75 287 PHE A N 1
ATOM 2397 C CA . PHE A 1 287 ? 31.693 8.761 -62.293 1.00 97.75 287 PHE A CA 1
ATOM 2398 C C . PHE A 1 287 ? 31.971 7.721 -63.376 1.00 97.75 287 PHE A C 1
ATOM 2400 O O . PHE A 1 287 ? 33.020 7.790 -64.014 1.00 97.75 287 PHE A O 1
ATOM 2407 N N . ARG A 1 288 ? 31.050 6.779 -63.616 1.00 97.12 288 ARG A N 1
ATOM 2408 C CA . ARG A 1 288 ? 31.170 5.816 -64.720 1.00 97.12 288 ARG A CA 1
ATOM 2409 C C . ARG A 1 288 ? 31.139 6.520 -66.073 1.00 97.12 288 ARG A C 1
ATOM 2411 O O . ARG A 1 288 ? 31.990 6.220 -66.907 1.00 97.12 288 ARG A O 1
ATOM 2418 N N . ASP A 1 289 ? 30.243 7.482 -66.264 1.00 97.00 289 ASP A N 1
ATOM 2419 C CA . ASP A 1 289 ? 30.146 8.251 -67.506 1.00 97.00 289 ASP A CA 1
ATOM 2420 C C . ASP A 1 289 ? 31.400 9.102 -67.733 1.00 97.00 289 ASP A C 1
ATOM 2422 O O . ASP A 1 289 ? 31.985 9.066 -68.815 1.00 97.00 289 ASP A O 1
ATOM 2426 N N . LEU A 1 290 ? 31.890 9.793 -66.697 1.00 97.31 290 LEU A N 1
ATOM 2427 C CA . LEU A 1 290 ? 33.155 10.535 -66.749 1.00 97.31 290 LEU A CA 1
ATOM 2428 C C . LEU A 1 290 ? 34.340 9.614 -67.059 1.00 97.31 290 LEU A C 1
ATOM 2430 O O . LEU A 1 290 ? 35.164 9.938 -67.911 1.00 97.31 290 LEU A O 1
ATOM 2434 N N . ALA A 1 291 ? 34.421 8.447 -66.418 1.00 97.69 291 ALA A N 1
ATOM 2435 C CA . ALA A 1 291 ? 35.469 7.468 -66.688 1.00 97.69 291 ALA A CA 1
ATOM 2436 C C . ALA A 1 291 ? 35.392 6.931 -68.123 1.00 97.69 291 ALA A C 1
ATOM 2438 O O . ALA A 1 291 ? 36.429 6.731 -68.764 1.00 97.69 291 ALA A O 1
ATOM 2439 N N . GLN A 1 292 ? 34.183 6.730 -68.653 1.00 97.06 292 GLN A N 1
ATOM 2440 C CA . GLN A 1 292 ? 33.981 6.323 -70.036 1.00 97.06 292 GLN A CA 1
ATOM 2441 C C . GLN A 1 292 ? 34.398 7.432 -71.009 1.00 97.06 292 GLN A C 1
ATOM 2443 O O . GLN A 1 292 ? 35.105 7.140 -71.972 1.00 97.06 292 GLN A O 1
ATOM 2448 N N . MET A 1 293 ? 34.012 8.686 -70.757 1.00 97.50 293 MET A N 1
ATOM 2449 C CA . MET A 1 293 ? 34.415 9.837 -71.574 1.00 97.50 293 MET A CA 1
ATOM 2450 C C . MET A 1 293 ? 35.934 10.016 -71.570 1.00 97.50 293 MET A C 1
ATOM 2452 O O . MET A 1 293 ? 36.534 10.043 -72.638 1.00 97.50 293 MET A O 1
ATOM 2456 N N . LEU A 1 294 ? 36.574 9.989 -70.398 1.00 97.31 294 LEU A N 1
ATOM 2457 C CA . LEU A 1 294 ? 38.035 10.053 -70.280 1.00 97.31 294 LEU A CA 1
ATOM 2458 C C . LEU A 1 294 ? 38.727 8.897 -71.007 1.00 97.31 294 LEU A C 1
ATOM 2460 O O . LEU A 1 294 ? 39.792 9.072 -71.593 1.00 97.31 294 LEU A O 1
ATOM 2464 N N . SER A 1 295 ? 38.141 7.698 -70.975 1.00 96.69 295 SER A N 1
ATOM 2465 C CA . SER A 1 295 ? 38.687 6.548 -71.703 1.00 96.69 295 SER A CA 1
ATOM 2466 C C . SER A 1 295 ? 38.582 6.730 -73.218 1.00 96.69 295 SER A C 1
ATOM 2468 O O . SER A 1 295 ? 39.510 6.363 -73.934 1.00 96.69 295 SER A O 1
ATOM 2470 N N . ARG A 1 296 ? 37.484 7.318 -73.714 1.00 96.38 296 ARG A N 1
ATOM 2471 C CA . ARG A 1 296 ? 37.328 7.675 -75.134 1.00 96.38 296 ARG A CA 1
ATOM 2472 C C . ARG A 1 296 ? 38.337 8.744 -75.545 1.00 96.38 296 ARG A C 1
ATOM 2474 O O . ARG A 1 296 ? 39.093 8.502 -76.474 1.00 96.38 296 ARG A O 1
ATOM 2481 N N . GLU A 1 297 ? 38.443 9.833 -74.786 1.00 96.88 297 GLU A N 1
ATOM 2482 C CA . GLU A 1 297 ? 39.417 10.902 -75.044 1.00 96.88 297 GLU A CA 1
ATOM 2483 C C . GLU A 1 297 ? 40.856 10.374 -75.072 1.00 96.88 297 GLU A C 1
ATOM 2485 O O . GLU A 1 297 ? 41.630 10.714 -75.963 1.00 96.88 297 GLU A O 1
ATOM 2490 N N . LYS A 1 298 ? 41.221 9.481 -74.142 1.00 97.12 298 LYS A N 1
ATOM 2491 C CA . LYS A 1 298 ? 42.539 8.829 -74.151 1.00 97.12 298 LYS A CA 1
ATOM 2492 C C . LYS A 1 298 ? 42.774 7.995 -75.406 1.00 97.12 298 LYS A C 1
ATOM 2494 O O . LYS A 1 298 ? 43.880 8.014 -75.943 1.00 97.12 298 LYS A O 1
ATOM 2499 N N . ASN A 1 299 ? 41.766 7.256 -75.864 1.00 96.06 299 ASN A N 1
ATOM 2500 C CA . ASN A 1 299 ? 41.879 6.456 -77.080 1.00 96.06 299 ASN A CA 1
ATOM 2501 C C . ASN A 1 299 ? 42.002 7.344 -78.324 1.00 96.06 299 ASN A C 1
ATOM 2503 O O . ASN A 1 299 ? 42.836 7.057 -79.181 1.00 96.06 299 ASN A O 1
ATOM 2507 N N . ASP A 1 300 ? 41.238 8.433 -78.395 1.00 96.00 300 ASP A N 1
ATOM 2508 C CA . ASP A 1 300 ? 41.281 9.390 -79.503 1.00 96.00 300 ASP A CA 1
ATOM 2509 C C . ASP A 1 300 ? 42.637 10.106 -79.564 1.00 96.00 300 ASP A C 1
ATOM 2511 O O . ASP A 1 300 ? 43.247 10.187 -80.630 1.00 96.00 300 ASP A O 1
ATOM 2515 N N . LEU A 1 301 ? 43.174 10.530 -78.413 1.00 95.88 301 LEU A N 1
ATOM 2516 C CA . LEU A 1 301 ? 44.528 11.084 -78.317 1.00 95.88 301 LEU A CA 1
ATOM 2517 C C . LEU A 1 301 ? 45.590 10.072 -78.752 1.00 95.88 301 LEU A C 1
ATOM 2519 O O . LEU A 1 301 ? 46.491 10.423 -79.509 1.00 95.88 301 LEU A O 1
ATOM 2523 N N . ALA A 1 302 ? 45.467 8.809 -78.337 1.00 95.81 302 ALA A N 1
ATOM 2524 C CA . ALA A 1 302 ? 46.394 7.760 -78.752 1.00 95.81 302 ALA A CA 1
ATOM 2525 C C . ALA A 1 302 ? 46.320 7.472 -80.264 1.00 95.81 302 ALA A C 1
ATOM 2527 O O . ALA A 1 302 ? 47.326 7.105 -80.874 1.00 95.81 302 ALA A O 1
ATOM 2528 N N . LEU A 1 303 ? 45.148 7.615 -80.893 1.00 96.00 303 LEU A N 1
ATOM 2529 C CA . LEU A 1 303 ? 45.005 7.516 -82.349 1.00 96.00 303 LEU A CA 1
ATOM 2530 C C . LEU A 1 303 ? 45.630 8.722 -83.054 1.00 96.00 303 LEU A C 1
ATOM 2532 O O . LEU A 1 303 ? 46.421 8.525 -83.976 1.00 96.00 303 LEU A O 1
ATOM 2536 N N . ALA A 1 304 ? 45.361 9.940 -82.582 1.00 95.31 304 ALA A N 1
ATOM 2537 C CA . ALA A 1 304 ? 45.970 11.156 -83.114 1.00 95.31 304 ALA A CA 1
ATOM 2538 C C . ALA A 1 304 ? 47.505 11.119 -82.998 1.00 95.31 304 ALA A C 1
ATOM 2540 O O . ALA A 1 304 ? 48.206 11.446 -83.952 1.00 95.31 304 ALA A O 1
ATOM 2541 N N . GLU A 1 305 ? 48.046 10.640 -81.876 1.00 95.62 305 GLU A N 1
ATOM 2542 C CA . GLU A 1 305 ? 49.486 10.443 -81.683 1.00 95.62 305 GLU A CA 1
ATOM 2543 C C . GLU A 1 305 ? 50.055 9.409 -82.671 1.00 95.62 305 GLU A C 1
ATOM 2545 O O . GLU A 1 305 ? 51.105 9.623 -83.284 1.00 95.62 305 GLU A O 1
ATOM 2550 N N . LYS A 1 306 ? 49.341 8.302 -82.916 1.00 96.00 306 LYS A N 1
ATOM 2551 C CA . LYS A 1 306 ? 49.720 7.317 -83.948 1.00 96.00 306 LYS A CA 1
ATOM 2552 C C . LYS A 1 306 ? 49.698 7.904 -85.361 1.00 96.00 306 LYS A C 1
ATOM 2554 O O . LYS A 1 306 ? 50.505 7.510 -86.199 1.00 96.00 306 LYS A O 1
ATOM 2559 N N . GLU A 1 307 ? 48.779 8.812 -85.664 1.00 94.75 307 GLU A N 1
ATOM 2560 C CA . GLU A 1 307 ? 48.721 9.483 -86.967 1.00 94.75 307 GLU A CA 1
ATOM 2561 C C . GLU A 1 307 ? 49.839 10.515 -87.119 1.00 94.75 307 GLU A C 1
ATOM 2563 O O . GLU A 1 307 ? 50.522 10.531 -88.144 1.00 94.75 307 GLU A O 1
ATOM 2568 N N . GLN A 1 308 ? 50.096 11.308 -86.076 1.00 93.81 308 GLN A N 1
ATOM 2569 C CA . GLN A 1 308 ? 51.200 12.265 -86.037 1.00 93.81 308 GLN A CA 1
ATOM 2570 C C . GLN A 1 308 ? 52.560 11.572 -86.162 1.00 93.81 308 GLN A C 1
ATOM 2572 O O . GLN A 1 308 ? 53.403 12.026 -86.933 1.00 93.81 308 GLN A O 1
ATOM 2577 N N . THR A 1 309 ? 52.773 10.447 -85.475 1.00 95.31 309 THR A N 1
ATOM 2578 C CA . THR A 1 309 ? 54.014 9.661 -85.596 1.00 95.31 309 THR A CA 1
ATOM 2579 C C . THR A 1 309 ? 54.186 9.088 -87.004 1.00 95.31 309 THR A C 1
ATOM 2581 O O . THR A 1 309 ? 55.260 9.231 -87.588 1.00 95.31 309 THR A O 1
ATOM 2584 N N . LYS A 1 310 ? 53.125 8.546 -87.622 1.00 95.44 310 LYS A N 1
ATOM 2585 C CA . LYS A 1 310 ? 53.157 8.095 -89.029 1.00 95.44 310 LYS A CA 1
ATOM 2586 C C . LYS A 1 310 ? 53.470 9.228 -90.007 1.00 95.44 310 LYS A C 1
ATOM 2588 O O . LYS A 1 310 ? 54.238 9.019 -90.949 1.00 95.44 310 LYS A O 1
ATOM 2593 N N . LEU A 1 311 ? 52.875 10.406 -89.809 1.00 95.44 311 LEU A N 1
ATOM 2594 C CA . LEU A 1 311 ? 53.129 11.595 -90.622 1.00 95.44 311 LEU A CA 1
ATOM 2595 C C . LEU A 1 311 ? 54.576 12.072 -90.455 1.00 95.44 311 LEU A C 1
ATOM 2597 O O . LEU A 1 311 ? 55.258 12.294 -91.452 1.00 95.44 311 LEU A O 1
ATOM 2601 N N . ALA A 1 312 ? 55.078 12.134 -89.220 1.00 95.50 312 ALA A N 1
ATOM 2602 C CA . ALA A 1 312 ? 56.470 12.463 -88.935 1.00 95.50 312 ALA A CA 1
ATOM 2603 C C . ALA A 1 312 ? 57.436 11.474 -89.609 1.00 95.50 312 ALA A C 1
ATOM 2605 O O . ALA A 1 312 ? 58.417 11.890 -90.222 1.00 95.50 312 ALA A O 1
ATOM 2606 N N . ASP A 1 313 ? 57.145 10.173 -89.573 1.00 95.62 313 ASP A N 1
ATOM 2607 C CA . ASP A 1 313 ? 57.953 9.154 -90.248 1.00 95.62 313 ASP A CA 1
ATOM 2608 C C . ASP A 1 313 ? 57.865 9.231 -91.776 1.00 95.62 313 ASP A C 1
ATOM 2610 O O . ASP A 1 313 ? 58.806 8.836 -92.470 1.00 95.62 313 ASP A O 1
ATOM 2614 N N . ARG A 1 314 ? 56.746 9.714 -92.328 1.00 95.62 314 ARG A N 1
ATOM 2615 C CA . ARG A 1 314 ? 56.616 9.995 -93.762 1.00 95.62 314 ARG A CA 1
ATOM 2616 C C . ARG A 1 314 ? 57.473 11.192 -94.162 1.00 95.62 314 ARG A C 1
ATOM 2618 O O . ARG A 1 314 ? 58.297 11.039 -95.053 1.00 95.62 314 ARG A O 1
ATOM 2625 N N . ILE A 1 315 ? 57.372 12.309 -93.443 1.00 94.81 315 ILE A N 1
ATOM 2626 C CA . ILE A 1 315 ? 58.192 13.509 -93.676 1.00 94.81 315 ILE A CA 1
ATOM 2627 C C . ILE A 1 315 ? 59.682 13.175 -93.542 1.00 94.81 315 ILE A C 1
ATOM 2629 O O . ILE A 1 315 ? 60.480 13.573 -94.381 1.00 94.81 315 ILE A O 1
ATOM 2633 N N . LYS A 1 316 ? 60.076 12.380 -92.536 1.00 95.19 316 LYS A N 1
ATOM 2634 C CA . LYS A 1 316 ? 61.464 11.901 -92.397 1.00 95.19 316 LYS A CA 1
ATOM 2635 C C . LYS A 1 316 ? 61.923 11.065 -93.593 1.00 95.19 316 LYS A C 1
ATOM 2637 O O . LYS A 1 316 ? 63.100 11.108 -93.935 1.00 95.19 316 LYS A O 1
ATOM 2642 N N . ARG A 1 317 ? 61.046 10.251 -94.188 1.00 95.00 317 ARG A N 1
ATOM 2643 C CA . ARG A 1 317 ? 61.359 9.480 -95.404 1.00 95.00 317 ARG A CA 1
ATOM 2644 C C . ARG A 1 317 ? 61.484 10.396 -96.613 1.00 95.00 317 ARG A C 1
ATOM 2646 O O . ARG A 1 317 ? 62.536 10.386 -97.222 1.00 95.00 317 ARG A O 1
ATOM 2653 N N . GLU A 1 318 ? 60.500 11.251 -96.864 1.00 95.19 318 GLU A N 1
ATOM 2654 C CA . GLU A 1 318 ? 60.522 12.211 -97.977 1.00 95.19 318 GLU A CA 1
ATOM 2655 C C . GLU A 1 318 ? 61.730 13.156 -97.899 1.00 95.19 318 GLU A C 1
ATOM 2657 O O . GLU A 1 318 ? 62.386 13.406 -98.904 1.00 95.19 318 GLU A O 1
ATOM 2662 N N . PHE A 1 319 ? 62.088 13.627 -96.699 1.00 96.44 319 PHE A N 1
ATOM 2663 C CA . PHE A 1 319 ? 63.292 14.428 -96.484 1.00 96.44 319 PHE A CA 1
ATOM 2664 C C . PHE A 1 319 ? 64.573 13.628 -96.741 1.00 96.44 319 PHE A C 1
ATOM 2666 O O . PHE A 1 319 ? 65.498 14.150 -97.356 1.00 96.44 319 PHE A O 1
ATOM 2673 N N . ARG A 1 320 ? 64.638 12.360 -96.304 1.00 95.25 320 ARG A N 1
ATOM 2674 C CA . ARG A 1 320 ? 65.767 11.478 -96.640 1.00 95.25 320 ARG A CA 1
ATOM 2675 C C . ARG A 1 320 ? 65.866 11.252 -98.144 1.00 95.25 320 ARG A C 1
ATOM 2677 O O . ARG A 1 320 ? 66.952 11.421 -98.673 1.00 95.25 320 ARG A O 1
ATOM 2684 N N . ASP A 1 321 ? 64.761 10.963 -98.824 1.00 94.88 321 ASP A N 1
ATOM 2685 C CA . ASP A 1 321 ? 64.726 10.746 -100.273 1.00 94.88 321 ASP A CA 1
ATOM 2686 C C . ASP A 1 321 ? 65.149 12.014 -101.037 1.00 94.88 321 ASP A C 1
ATOM 2688 O O . ASP A 1 321 ? 65.927 11.934 -101.987 1.00 94.88 321 ASP A O 1
ATOM 2692 N N . TYR A 1 322 ? 64.698 13.195 -100.593 1.00 96.12 322 TYR A N 1
ATOM 2693 C CA . TYR A 1 322 ? 65.122 14.489 -101.135 1.00 96.12 322 TYR A CA 1
ATOM 2694 C C . TYR A 1 322 ? 66.622 14.728 -100.935 1.00 96.12 322 TYR A C 1
ATOM 2696 O O . TYR A 1 322 ? 67.320 15.060 -101.889 1.00 96.12 322 TYR A O 1
ATOM 2704 N N . MET A 1 323 ? 67.133 14.522 -99.717 1.00 95.44 323 MET A N 1
ATOM 2705 C CA . MET A 1 323 ? 68.559 14.668 -99.413 1.00 95.44 323 MET A CA 1
ATOM 2706 C C . MET A 1 323 ? 69.408 13.653 -100.185 1.00 95.44 323 MET A C 1
ATOM 2708 O O . MET A 1 323 ? 70.469 14.005 -100.685 1.00 95.44 323 MET A O 1
ATOM 2712 N N . GLU A 1 324 ? 68.951 12.407 -100.327 1.00 94.62 324 GLU A N 1
ATOM 2713 C CA . GLU A 1 324 ? 69.617 11.396 -101.150 1.00 94.62 324 GLU A CA 1
ATOM 2714 C C . GLU A 1 324 ? 69.643 11.800 -102.626 1.00 94.62 324 GLU A C 1
ATOM 2716 O O . GLU A 1 324 ? 70.675 11.648 -103.278 1.00 94.62 324 GLU A O 1
ATOM 2721 N N . ALA A 1 32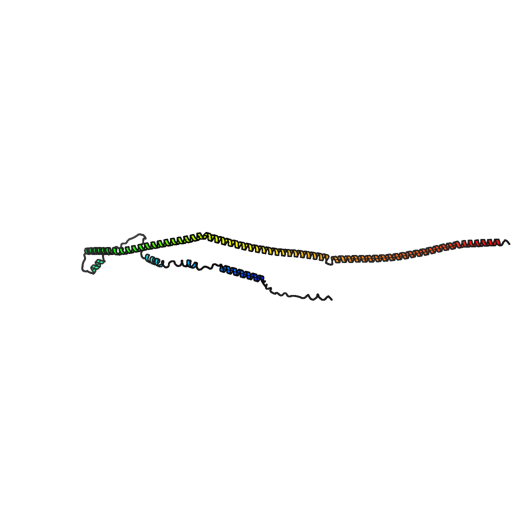5 ? 68.540 12.328 -103.162 1.00 93.94 325 ALA A N 1
ATOM 2722 C CA . ALA A 1 325 ? 68.476 12.817 -104.535 1.00 93.94 325 ALA A CA 1
ATOM 2723 C C . ALA A 1 325 ? 69.384 14.037 -104.758 1.00 93.94 325 ALA A C 1
ATOM 2725 O O . ALA A 1 325 ? 70.074 14.099 -105.776 1.00 93.94 325 ALA A O 1
ATOM 2726 N N . ASP A 1 326 ? 69.430 14.976 -103.810 1.00 94.94 326 ASP A N 1
ATOM 2727 C CA . ASP A 1 326 ? 70.295 16.157 -103.883 1.00 94.94 326 ASP A CA 1
ATOM 2728 C C . ASP A 1 326 ? 71.777 15.777 -103.772 1.00 94.94 326 ASP A C 1
ATOM 2730 O O . ASP A 1 326 ? 72.588 16.201 -104.593 1.00 94.94 326 ASP A O 1
ATOM 2734 N N . VAL A 1 327 ? 72.133 14.875 -102.848 1.00 92.56 327 VAL A N 1
ATOM 2735 C CA . VAL A 1 327 ? 73.491 14.316 -102.748 1.00 92.56 327 VAL A CA 1
ATOM 2736 C C . VAL A 1 327 ? 73.875 13.570 -104.028 1.00 92.56 327 VAL A C 1
ATOM 2738 O O . VAL A 1 327 ? 74.989 13.762 -104.511 1.00 92.56 327 VAL A O 1
ATOM 2741 N N . ARG A 1 328 ? 72.979 12.760 -104.617 1.00 91.81 328 ARG A N 1
ATOM 2742 C CA . ARG A 1 328 ? 73.228 12.095 -105.912 1.00 91.81 328 ARG A CA 1
ATOM 2743 C C . ARG A 1 328 ? 73.440 13.114 -107.033 1.00 91.81 328 ARG A C 1
ATOM 2745 O O . ARG A 1 328 ? 74.429 13.009 -107.743 1.00 91.81 328 ARG A O 1
ATOM 2752 N N . SER A 1 329 ? 72.589 14.134 -107.140 1.00 91.12 329 SER A N 1
ATOM 2753 C CA . SER A 1 329 ? 72.714 15.234 -108.112 1.00 91.12 329 SER A CA 1
ATOM 2754 C C . SER A 1 329 ? 74.027 16.011 -107.956 1.00 91.12 329 SER A C 1
ATOM 2756 O O . SER A 1 329 ? 74.712 16.288 -108.943 1.00 91.12 329 SER A O 1
ATOM 2758 N N . LEU A 1 330 ? 74.421 16.343 -106.722 1.00 91.62 330 LEU A N 1
ATOM 2759 C CA . LEU A 1 330 ? 75.706 16.978 -106.425 1.00 91.62 330 LEU A CA 1
ATOM 2760 C C . LEU A 1 330 ? 76.873 16.062 -106.796 1.00 91.62 330 LEU A C 1
ATOM 2762 O O . LEU A 1 330 ? 77.815 16.522 -107.437 1.00 91.62 330 LEU A O 1
ATOM 2766 N N . ASN A 1 331 ? 76.802 14.775 -106.453 1.00 88.12 331 ASN A N 1
ATOM 2767 C CA . ASN A 1 331 ? 77.826 13.800 -106.807 1.00 88.12 331 ASN A CA 1
ATOM 2768 C C . ASN A 1 331 ? 77.941 13.616 -108.329 1.00 88.12 331 ASN A C 1
ATOM 2770 O O . ASN A 1 331 ? 79.050 13.584 -108.849 1.00 88.12 331 ASN A O 1
ATOM 2774 N N . ASP A 1 332 ? 76.829 13.579 -109.062 1.00 88.38 332 ASP A N 1
ATOM 2775 C CA . ASP A 1 332 ? 76.825 13.507 -110.526 1.00 88.38 332 ASP A CA 1
ATOM 2776 C C . ASP A 1 332 ? 77.442 14.762 -111.149 1.00 88.38 332 ASP A C 1
ATOM 2778 O O . ASP A 1 332 ? 78.256 14.655 -112.066 1.00 88.38 332 ASP A O 1
ATOM 2782 N N . LYS A 1 333 ? 77.127 15.960 -110.633 1.00 86.38 333 LYS A N 1
ATOM 2783 C CA . LYS A 1 333 ? 77.773 17.214 -111.064 1.00 86.38 333 LYS A CA 1
ATOM 2784 C C . LYS A 1 333 ? 79.273 17.194 -110.801 1.00 86.38 333 LYS A C 1
ATOM 2786 O O . LYS A 1 333 ? 80.028 17.590 -111.681 1.00 86.38 333 LYS A O 1
ATOM 2791 N N . VAL A 1 334 ? 79.689 16.712 -109.631 1.00 83.19 334 VAL A N 1
ATOM 2792 C CA . VAL A 1 334 ? 81.096 16.513 -109.265 1.00 83.19 334 VAL A CA 1
ATOM 2793 C C . VAL A 1 334 ? 81.745 15.564 -110.276 1.00 83.19 334 VAL A C 1
ATOM 2795 O O . VAL A 1 334 ? 82.652 15.972 -110.995 1.00 83.19 334 VAL A O 1
ATOM 2798 N N . VAL A 1 335 ? 81.249 14.334 -110.432 1.00 79.81 335 VAL A N 1
ATOM 2799 C CA . VAL A 1 335 ? 81.789 13.352 -111.391 1.00 79.81 335 VAL A CA 1
ATOM 2800 C C . VAL A 1 335 ? 81.859 13.933 -112.808 1.00 79.81 335 VAL A C 1
ATOM 2802 O O . VAL A 1 335 ? 82.882 13.800 -113.476 1.00 79.81 335 VAL A O 1
ATOM 2805 N N . THR A 1 336 ? 80.818 14.639 -113.249 1.00 77.88 336 THR A N 1
ATOM 2806 C CA . THR A 1 336 ? 80.767 15.262 -114.579 1.00 77.88 336 THR A CA 1
ATOM 2807 C C . THR A 1 336 ? 81.749 16.429 -114.717 1.00 77.88 336 THR A C 1
ATOM 2809 O O . THR A 1 336 ? 82.332 16.584 -115.784 1.00 77.88 336 THR A O 1
ATOM 2812 N N . SER A 1 337 ? 81.990 17.228 -113.671 1.00 76.81 337 SER A N 1
ATOM 2813 C CA . SER A 1 337 ? 82.976 18.319 -113.713 1.00 76.81 337 SER A CA 1
ATOM 2814 C C . SER A 1 337 ? 84.417 17.816 -113.730 1.00 76.81 337 SER A C 1
ATOM 2816 O O . SER A 1 337 ? 85.269 18.438 -114.356 1.00 76.81 337 SER A O 1
ATOM 2818 N N . TRP A 1 338 ? 84.688 16.680 -113.080 1.00 69.06 338 TRP A N 1
ATOM 2819 C CA . TRP A 1 338 ? 86.019 16.075 -113.059 1.00 69.06 338 TRP A CA 1
ATOM 2820 C C . TRP A 1 338 ? 86.324 15.237 -114.317 1.00 69.06 338 TRP A C 1
ATOM 2822 O O . TRP A 1 338 ? 87.488 15.056 -114.667 1.00 69.06 338 TRP A O 1
ATOM 2832 N N . GLN A 1 339 ? 85.307 14.732 -115.029 1.00 65.12 339 GLN A N 1
ATOM 2833 C CA . GLN A 1 339 ? 85.473 13.902 -116.237 1.00 65.12 339 GLN A CA 1
ATOM 2834 C C . GLN A 1 339 ? 86.333 14.549 -117.348 1.00 65.12 339 GLN A C 1
ATOM 2836 O O . GLN A 1 339 ? 87.199 13.851 -117.873 1.00 65.12 339 GLN A O 1
ATOM 2841 N N . PRO A 1 340 ? 86.168 15.837 -117.719 1.00 65.12 340 PRO A N 1
ATOM 2842 C CA . PRO A 1 340 ? 87.026 16.490 -118.708 1.00 65.12 340 PRO A CA 1
ATOM 2843 C C . PRO A 1 340 ? 88.474 16.604 -118.229 1.00 65.12 340 PRO A C 1
ATOM 2845 O O . PRO A 1 340 ? 89.389 16.303 -118.981 1.00 65.12 340 PRO A O 1
ATOM 2848 N N . GLN A 1 341 ? 88.673 16.954 -116.956 1.00 66.12 341 GLN A N 1
ATOM 2849 C CA . GLN A 1 341 ? 89.995 17.190 -116.368 1.00 66.12 341 GLN A CA 1
ATOM 2850 C C . GLN A 1 341 ? 90.803 15.894 -116.228 1.00 66.12 341 GLN A C 1
ATOM 2852 O O . GLN A 1 341 ? 91.997 15.874 -116.515 1.00 66.12 341 GLN A O 1
ATOM 2857 N N . TYR A 1 342 ? 90.161 14.788 -115.839 1.00 67.56 342 TYR A N 1
ATOM 2858 C CA . TYR A 1 342 ? 90.822 13.482 -115.809 1.00 67.56 342 TYR A CA 1
ATOM 2859 C C . TYR A 1 342 ? 91.056 12.919 -117.214 1.00 67.56 342 TYR A C 1
ATOM 2861 O O . TYR A 1 342 ? 92.113 12.347 -117.451 1.00 67.56 342 TYR A O 1
ATOM 2869 N N . ARG A 1 343 ? 90.142 13.144 -118.173 1.00 68.94 343 ARG A N 1
ATOM 2870 C CA . ARG A 1 343 ? 90.391 12.790 -119.582 1.00 68.94 343 ARG A CA 1
ATOM 2871 C C . ARG A 1 343 ? 91.538 13.594 -120.193 1.00 68.94 343 ARG A C 1
ATOM 2873 O O . ARG A 1 343 ? 92.273 13.043 -121.003 1.00 68.94 343 ARG A O 1
ATOM 2880 N N . GLU A 1 344 ? 91.699 14.862 -119.821 1.00 72.19 344 GLU A N 1
ATOM 2881 C CA . GLU A 1 344 ? 92.831 15.698 -120.236 1.00 72.19 344 GLU A CA 1
ATOM 2882 C C . GLU A 1 344 ? 94.142 15.226 -119.600 1.00 72.19 344 GLU A C 1
ATOM 2884 O O . GLU A 1 344 ? 95.121 15.057 -120.317 1.00 72.19 344 GLU A O 1
ATOM 2889 N N . LEU A 1 345 ? 94.158 14.899 -118.304 1.00 78.56 345 LEU A N 1
ATOM 2890 C CA . LEU A 1 345 ? 95.329 14.306 -117.643 1.00 78.56 345 LEU A CA 1
ATOM 2891 C C . LEU A 1 345 ? 95.711 12.936 -118.219 1.00 78.56 345 LEU A C 1
ATOM 2893 O O . LEU A 1 345 ? 96.898 12.646 -118.364 1.00 78.56 345 LEU A O 1
ATOM 2897 N N . ASP A 1 346 ? 94.733 12.097 -118.563 1.00 75.75 346 ASP A N 1
ATOM 2898 C CA . ASP A 1 346 ? 94.979 10.818 -119.233 1.00 75.75 346 ASP A CA 1
ATOM 2899 C C . ASP A 1 346 ? 95.472 11.034 -120.671 1.00 75.75 346 ASP A C 1
ATOM 2901 O O . ASP A 1 346 ? 96.394 10.350 -121.112 1.00 75.75 346 ASP A O 1
ATOM 2905 N N . ALA A 1 347 ? 94.930 12.020 -121.395 1.00 77.19 347 ALA A N 1
ATOM 2906 C CA . ALA A 1 347 ? 95.425 12.403 -122.716 1.00 77.19 347 ALA A CA 1
ATOM 2907 C C . ALA A 1 347 ? 96.854 12.963 -122.655 1.00 77.19 347 ALA A C 1
ATOM 2909 O O . ALA A 1 347 ? 97.667 12.652 -123.526 1.00 77.19 347 ALA A O 1
ATOM 2910 N N . ASP A 1 348 ? 97.187 13.740 -121.627 1.00 78.38 348 ASP A N 1
ATOM 2911 C CA . ASP A 1 348 ? 98.527 14.276 -121.413 1.00 78.38 348 ASP A CA 1
ATOM 2912 C C . ASP A 1 348 ? 99.511 13.195 -120.945 1.00 78.38 348 ASP A C 1
ATOM 2914 O O . ASP A 1 348 ? 100.657 13.199 -121.392 1.00 78.38 348 ASP A O 1
ATOM 2918 N N . LYS A 1 349 ? 99.073 12.199 -120.161 1.00 82.62 349 LYS A N 1
ATOM 2919 C CA . LYS A 1 349 ? 99.853 10.974 -119.907 1.00 82.62 349 LYS A CA 1
ATOM 2920 C C . LYS A 1 349 ? 100.126 10.201 -121.191 1.00 82.62 349 LYS A C 1
ATOM 2922 O O . LYS A 1 349 ? 101.280 9.910 -121.471 1.00 82.62 349 LYS A O 1
ATOM 2927 N N . ILE A 1 350 ? 99.102 9.936 -122.005 1.00 80.44 350 ILE A N 1
ATOM 2928 C CA . ILE A 1 350 ? 99.262 9.247 -123.296 1.00 80.44 350 ILE A CA 1
ATOM 2929 C C . ILE A 1 350 ? 100.204 10.038 -124.215 1.00 80.44 350 ILE A C 1
ATOM 2931 O O . ILE A 1 350 ? 101.040 9.451 -124.898 1.00 80.44 350 ILE A O 1
ATOM 2935 N N . ARG A 1 351 ? 100.118 11.375 -124.226 1.00 76.88 351 ARG A N 1
ATOM 2936 C CA . ARG A 1 351 ? 101.067 12.232 -124.952 1.00 76.88 351 ARG A CA 1
ATOM 2937 C C . ARG A 1 351 ? 102.479 12.116 -124.393 1.00 76.88 351 ARG A C 1
ATOM 2939 O O . ARG A 1 351 ? 103.400 12.003 -125.191 1.00 76.88 351 ARG A O 1
ATOM 2946 N N . SER A 1 352 ? 102.659 12.131 -123.073 1.00 75.81 352 SER A N 1
ATOM 2947 C CA . SER A 1 352 ? 103.964 11.930 -122.433 1.00 75.81 352 SER A CA 1
ATOM 2948 C C . SER A 1 352 ? 104.552 10.567 -122.802 1.00 75.81 352 SER A C 1
ATOM 2950 O O . SER A 1 352 ? 105.694 10.513 -123.238 1.00 75.81 352 SER A O 1
ATOM 2952 N N . ASP A 1 353 ? 103.760 9.494 -122.752 1.00 76.19 353 ASP A N 1
ATOM 2953 C CA . ASP A 1 353 ? 104.171 8.142 -123.150 1.00 76.19 353 ASP A CA 1
ATOM 2954 C C . ASP A 1 353 ? 104.518 8.061 -124.651 1.00 76.19 353 ASP A C 1
ATOM 2956 O O . ASP A 1 353 ? 105.457 7.368 -125.045 1.00 76.19 353 ASP A O 1
ATOM 2960 N N . LEU A 1 354 ? 103.808 8.803 -125.513 1.00 73.00 354 LEU A N 1
ATOM 2961 C CA . LEU A 1 354 ? 104.110 8.909 -126.946 1.00 73.00 354 LEU A CA 1
ATOM 2962 C C . LEU A 1 354 ? 105.370 9.734 -127.226 1.00 73.00 354 LEU A C 1
ATOM 2964 O O . LEU A 1 354 ? 106.169 9.330 -128.069 1.00 73.00 354 LEU A O 1
ATOM 2968 N N . TYR A 1 355 ? 105.586 10.856 -126.531 1.00 71.00 355 TYR A N 1
ATOM 2969 C CA . TYR A 1 355 ? 106.866 11.570 -126.566 1.00 71.00 355 TYR A CA 1
ATOM 2970 C C . TYR A 1 355 ? 107.987 10.670 -126.043 1.00 71.00 355 TYR A C 1
ATOM 2972 O O . TYR A 1 355 ? 109.090 10.694 -126.595 1.00 71.00 355 TYR A O 1
ATOM 2980 N N . GLU A 1 356 ? 107.687 9.820 -125.055 1.00 72.00 356 GLU A N 1
ATOM 2981 C CA . GLU A 1 356 ? 108.620 8.834 -124.539 1.00 72.00 356 GLU A CA 1
ATOM 2982 C C . GLU A 1 356 ? 108.971 7.719 -125.536 1.00 72.00 356 GLU A C 1
ATOM 2984 O O . GLU A 1 356 ? 110.116 7.275 -125.640 1.00 72.00 356 GLU A O 1
ATOM 2989 N N . ALA A 1 357 ? 107.992 7.281 -126.319 1.00 64.94 357 ALA A N 1
ATOM 2990 C CA . ALA A 1 357 ? 108.204 6.349 -127.414 1.00 64.94 357 ALA A CA 1
ATOM 2991 C C . ALA A 1 357 ? 108.940 7.013 -128.593 1.00 64.94 357 ALA A C 1
ATOM 2993 O O . ALA A 1 357 ? 109.796 6.384 -129.212 1.00 64.94 357 ALA A O 1
ATOM 2994 N N . ASN A 1 358 ? 108.670 8.291 -128.879 1.00 60.59 358 ASN A N 1
ATOM 2995 C CA . ASN A 1 358 ? 109.257 9.014 -130.007 1.00 60.59 358 ASN A CA 1
ATOM 2996 C C . ASN A 1 358 ? 110.746 9.351 -129.786 1.00 60.59 358 ASN A C 1
ATOM 2998 O O . ASN A 1 358 ? 111.526 9.287 -130.734 1.00 60.59 358 ASN A O 1
ATOM 3002 N N . TRP A 1 359 ? 111.196 9.612 -128.547 1.00 58.25 359 TRP A N 1
ATOM 3003 C CA . TRP A 1 359 ? 112.640 9.754 -128.279 1.00 58.25 359 TRP A CA 1
ATOM 3004 C C . TRP A 1 359 ? 113.411 8.433 -128.405 1.00 58.25 359 TRP A C 1
ATOM 3006 O O . TRP A 1 359 ? 114.618 8.460 -128.637 1.00 58.25 359 TRP A O 1
ATOM 3016 N N . LYS A 1 360 ? 112.731 7.281 -128.320 1.00 57.97 360 LYS A N 1
ATOM 3017 C CA . LYS A 1 360 ? 113.338 5.955 -128.526 1.00 57.97 360 LYS A CA 1
ATOM 3018 C C . LYS A 1 360 ? 113.449 5.550 -130.005 1.00 57.97 360 LYS A C 1
ATOM 3020 O O . LYS A 1 360 ? 114.223 4.649 -130.299 1.00 57.97 360 LYS A O 1
ATOM 3025 N N . PHE A 1 361 ? 112.744 6.218 -130.928 1.00 54.84 361 PHE A N 1
ATOM 3026 C CA . PHE A 1 361 ? 112.772 5.917 -132.373 1.00 54.84 361 PHE A CA 1
ATOM 3027 C C . PHE A 1 361 ? 113.697 6.826 -133.213 1.00 54.84 361 PHE A C 1
ATOM 3029 O O . PHE A 1 361 ? 113.921 6.528 -134.381 1.00 54.84 361 PHE A O 1
ATOM 3036 N N . CYS A 1 362 ? 114.290 7.882 -132.638 1.00 48.69 362 CYS A N 1
ATOM 3037 C CA . CYS A 1 362 ? 115.264 8.755 -133.324 1.00 48.69 362 CYS A CA 1
ATOM 3038 C C . CYS A 1 362 ? 116.742 8.444 -132.994 1.00 48.69 362 CYS A C 1
ATOM 3040 O O . CYS A 1 362 ? 117.629 9.221 -133.345 1.00 48.69 362 CYS A O 1
ATOM 3042 N N . VAL A 1 363 ? 117.020 7.309 -132.343 1.00 49.38 363 VAL A N 1
ATOM 3043 C CA . VAL A 1 363 ? 118.370 6.736 -132.193 1.00 49.38 363 VAL A CA 1
ATOM 3044 C C . VAL A 1 363 ? 118.381 5.349 -132.838 1.00 49.38 363 VAL A C 1
ATOM 3046 O O . VAL A 1 363 ? 118.370 4.344 -132.140 1.00 49.38 363 VAL A O 1
ATOM 3049 N N . THR A 1 364 ? 118.355 5.326 -134.172 1.00 41.59 364 THR A N 1
ATOM 3050 C CA . THR A 1 364 ? 118.931 4.299 -135.067 1.00 41.59 364 THR A CA 1
ATOM 3051 C C . THR A 1 364 ? 118.957 4.844 -136.481 1.00 41.59 364 THR A C 1
ATOM 3053 O O . THR A 1 364 ? 117.887 5.328 -136.917 1.00 41.59 364 THR A O 1
#

Foldseek 3Di:
DPDPDPPPPPDDDDDDDDDDPPPPDPPVVVVVVVVVVVVVVVVVVVCVVPPPDPPPVPVVVVVVVVPPPDPPPPVVVVVVVVVVVVDDDPPDDDDDDDDDDDPPDPDPLPDPVVVVCVVPVPDPDDPVVSVVVSVVVVVVVVVVCVVPVVPVVVVVVVVVVVVVVVVVVVVVVVVVVVVVVVVVVVVVVVVVVVVCVVCVVVVVVVVVVVVVVVVVVVVVVVVVVVVVVVVVVVVVVVVVVVVVVVVVVVVVVVVVVVVVVVCCVVPVDCPVVVVVVVVVVVVVVVVVVVVVVVVVVVVVVVVVVVVVVVVVVVVVVVVVVVVVVVVVVVVVVVCVVCVVVVVVVVVVVVVVVVVVVVVVVPPD

InterPro domains:
  IPR026619 Centrosomal protein of 95kDa [PTHR22545] (30-357)

Radius of gyration: 93.57 Å; chains: 1; bounding box: 244×66×233 Å

Sequence (364 aa):
MIKMQLSMMSSWNIHESGGERAVTRTTREQAGDKLCKETVQREVRRKVRSAPTPNSRLMSFLSKQSSRRSICSDGVLRWLESQADETYLKVEGEGKEGGRDLPQGGGRGQDVFEFLRREFPYVRVSEETKRKLLTQYRQQMRYIMHLVEPTETRHYKLKRQDVLQRQALLTDIIRQQREHDQRFRRLRTARLQAIKRRNAPRDAKISCLRAQRFVDSFKQQFESRSALNRSREELLMKAVFEEMLEIQRHRLRSVRAFEKRAIREFYGQDGYTAELNRMHQFYEANFRDLAQMLSREKNDLALAEKEQTKLADRIKREFRDYMEADVRSLNDKVVTSWQPQYRELDADKIRSDLYEANWKFCVT

pLDDT: mean 74.64, std 22.13, range [28.55, 98.38]